Protein AF-A0A0G0U352-F1 (afdb_monomer_lite)

Secondary structure (DSSP, 8-state):
-PPPPHHHHHHHHHHTT--HHHHHHHHHHHHHH-TTS-HHHHHHHHHHHTT---GGG--HHHHHTS-TT-------------------PPPP-S-----S-HHHHHHHHHHHHHHHHT-HHHHHHHHHHHHHHHHHHHHHHHS-TTSHHHHTTTEETTTTEEPPHHHHHHHHHHTGGGGGGGHHHHHHHHHHHHHHHHHHHHHHH-TT-----HHHHHHT-HHHHHHHHHHHHHHTT--

Foldseek 3Di:
DDDADPVLLVVCCVVVVHDSVVLQVQLVVQCVVQVQADSNLSSQVSQVVVVHGPPVVDDPVNVVSHDPPDPPPPPDPPPPPPCPPPPPQDFDQPADDDDPDPVLVVLSVVLSVCLSVQVLLVNLVSLLVNLQVLLVVLLCLLQPVVDVVSVVLFDDPVVRGGDDSLSNLVSQLVCLVVLPVCSVLSVVLSVLSVVSVVVNCCSVVDPPDDPNDVVVVVSSVSHSNVVSSVVSCVSSVVD

pLDDT: mean 86.88, std 12.36, range [47.22, 97.56]

Sequence (239 aa):
MSKLKPEILTNLSKKLELSKNSVRQYISRERTKHPKATLNAAAQLFALSNKTTVLRMLDKEDRATLPSNIEMAKEKVIIENKKRGKKEKKMQILVDYETTEHFKKGHIHELNKTYTSGCNTAVFILGRKIVENLIIDILKKKYPEKIKANKELYFDTAQGRLKDFEVILKNLKSKKSDFGSENKAVERLCDLAKVLKDDANNKTHSWYHLVENKKEVENLNLKAIIEIIKKLEKEVGIR

Structure (mmCIF, N/CA/C/O backbone):
data_AF-A0A0G0U352-F1
#
_entry.id   AF-A0A0G0U352-F1
#
loop_
_atom_site.group_PDB
_atom_site.id
_atom_site.type_symbol
_atom_site.label_atom_id
_atom_site.label_alt_id
_atom_site.label_comp_id
_atom_site.label_asym_id
_atom_site.label_entity_id
_atom_site.label_seq_id
_atom_site.pdbx_PDB_ins_code
_atom_site.Cartn_x
_atom_site.Cartn_y
_atom_site.Cartn_z
_atom_site.occupancy
_atom_site.B_iso_or_equiv
_atom_site.auth_seq_id
_atom_site.auth_comp_id
_atom_site.auth_asym_id
_atom_site.auth_atom_id
_atom_site.pdbx_PDB_model_num
ATOM 1 N N . MET A 1 1 ? -4.850 -33.041 52.635 1.00 53.22 1 MET A N 1
ATOM 2 C CA . MET A 1 1 ? -6.284 -32.926 52.275 1.00 53.22 1 MET A CA 1
ATOM 3 C C . MET A 1 1 ? -6.551 -31.523 51.742 1.00 53.22 1 MET A C 1
ATOM 5 O O . MET A 1 1 ? -6.303 -30.569 52.469 1.00 53.22 1 MET A O 1
ATOM 9 N N . SER A 1 2 ? -7.000 -31.391 50.488 1.00 65.31 2 SER A N 1
ATOM 10 C CA . SER A 1 2 ? -7.315 -30.089 49.870 1.00 65.31 2 SER A CA 1
ATOM 11 C C . SER A 1 2 ? -8.465 -29.397 50.617 1.00 65.31 2 SER A C 1
ATOM 13 O O . SER A 1 2 ? -9.499 -30.020 50.868 1.00 65.31 2 SER A O 1
ATOM 15 N N . LYS A 1 3 ? -8.267 -28.136 51.026 1.00 82.81 3 LYS A N 1
ATOM 16 C CA . LYS A 1 3 ? -9.278 -27.319 51.720 1.00 82.81 3 LYS A CA 1
ATOM 17 C C . LYS A 1 3 ? -10.275 -26.747 50.703 1.00 82.81 3 LYS A C 1
ATOM 19 O O . LYS A 1 3 ? -9.886 -26.342 49.612 1.00 82.81 3 LYS A O 1
ATOM 24 N N . LEU A 1 4 ? -11.554 -26.670 51.085 1.00 88.06 4 LEU A N 1
ATOM 25 C CA . LEU A 1 4 ? -12.589 -26.033 50.263 1.00 88.06 4 LEU A CA 1
ATOM 26 C C . LEU A 1 4 ? -12.287 -24.536 50.090 1.00 88.06 4 LEU A C 1
ATOM 28 O O . LEU A 1 4 ? -12.144 -23.817 51.082 1.00 88.06 4 LEU A O 1
ATOM 32 N N . LYS A 1 5 ? -12.244 -24.059 48.842 1.00 90.62 5 LYS A N 1
ATOM 33 C CA . LYS A 1 5 ? -11.989 -22.645 48.531 1.00 90.62 5 LYS A CA 1
ATOM 34 C C . LYS A 1 5 ? -13.148 -21.756 49.028 1.00 90.62 5 LYS A C 1
ATOM 36 O O . LYS A 1 5 ? -14.307 -22.026 48.694 1.00 90.62 5 LYS A O 1
ATOM 41 N N . PRO A 1 6 ? -12.879 -20.668 49.782 1.00 90.00 6 PRO A N 1
ATOM 42 C CA . PRO A 1 6 ? -13.922 -19.770 50.302 1.00 90.00 6 PRO A CA 1
ATOM 43 C C . PRO A 1 6 ? -14.792 -19.117 49.219 1.00 90.00 6 PRO A C 1
ATOM 45 O O . PRO A 1 6 ? -15.975 -18.837 49.441 1.00 90.00 6 PRO A O 1
ATOM 48 N N . GLU A 1 7 ? -14.217 -18.894 48.038 1.00 91.31 7 GLU A N 1
ATOM 49 C CA . GLU A 1 7 ? -14.899 -18.292 46.893 1.00 91.31 7 GLU A CA 1
ATOM 50 C C . GLU A 1 7 ? -16.006 -19.198 46.346 1.00 91.31 7 GLU A C 1
ATOM 52 O O . GLU A 1 7 ? -17.122 -18.729 46.126 1.00 91.31 7 GLU A O 1
ATOM 57 N N . ILE A 1 8 ? -15.732 -20.502 46.201 1.00 90.75 8 ILE A N 1
ATOM 58 C CA . ILE A 1 8 ? -16.704 -21.504 45.728 1.00 90.75 8 ILE A CA 1
ATOM 59 C C . ILE A 1 8 ? -17.917 -21.529 46.656 1.00 90.75 8 ILE A C 1
ATOM 61 O O . ILE A 1 8 ? -19.065 -21.489 46.219 1.00 90.75 8 ILE A O 1
ATOM 65 N N . LEU A 1 9 ? -17.651 -21.528 47.958 1.00 91.19 9 LEU A N 1
ATOM 66 C CA . LEU A 1 9 ? -18.673 -21.548 48.993 1.00 91.19 9 LEU A CA 1
ATOM 67 C C . LEU A 1 9 ? -19.521 -20.269 49.007 1.00 91.19 9 LEU A C 1
ATOM 69 O O . LEU A 1 9 ? -20.735 -20.337 49.187 1.00 91.19 9 LEU A O 1
ATOM 73 N N . THR A 1 10 ? -18.907 -19.107 48.780 1.00 91.25 10 THR A N 1
ATOM 74 C CA . THR A 1 10 ? -19.638 -17.836 48.676 1.00 91.25 10 THR A CA 1
ATOM 75 C C . THR A 1 10 ? -20.484 -17.781 47.403 1.00 91.25 10 THR A C 1
ATOM 77 O O . THR A 1 10 ? -21.612 -17.298 47.445 1.00 91.25 10 THR A O 1
ATOM 80 N N . ASN A 1 11 ? -19.976 -18.309 46.287 1.00 91.44 11 ASN A N 1
ATOM 81 C CA . ASN A 1 11 ? -20.695 -18.363 45.017 1.00 91.44 11 ASN A CA 1
ATOM 82 C C . ASN A 1 11 ? -21.923 -19.285 45.102 1.00 91.44 11 ASN A C 1
ATOM 84 O O . ASN A 1 11 ? -23.028 -18.856 44.787 1.00 91.44 11 ASN A O 1
ATOM 88 N N . LEU A 1 12 ? -21.750 -20.508 45.614 1.00 91.06 12 LEU A N 1
ATOM 89 C CA . LEU A 1 12 ? -22.844 -21.471 45.780 1.00 91.06 12 LEU A CA 1
ATOM 90 C C . LEU A 1 12 ? -23.893 -21.002 46.786 1.00 91.06 12 LEU A C 1
ATOM 92 O O . LEU A 1 12 ? -25.081 -21.141 46.524 1.00 91.06 12 LEU A O 1
ATOM 96 N N . SER A 1 13 ? -23.468 -20.401 47.900 1.00 91.44 13 SER A N 1
ATOM 97 C CA . SER A 1 13 ? -24.386 -19.822 48.886 1.00 91.44 13 SER A CA 1
ATOM 98 C C . SER A 1 13 ? -25.272 -18.737 48.267 1.00 91.44 13 SER A C 1
ATOM 100 O O . SER A 1 13 ? -26.473 -18.733 48.508 1.00 91.44 13 SER A O 1
ATOM 102 N N . LYS A 1 14 ? -24.706 -17.872 47.412 1.00 91.38 14 LYS A N 1
ATOM 103 C CA . LYS A 1 14 ? -25.473 -16.844 46.692 1.00 91.38 14 LYS A CA 1
ATOM 104 C C . LYS A 1 14 ? -26.391 -17.430 45.620 1.00 91.38 14 LYS A C 1
ATOM 106 O O . LYS A 1 14 ? -27.533 -17.015 45.525 1.00 91.38 14 LYS A O 1
ATOM 111 N N . LYS A 1 15 ? -25.896 -18.367 44.805 1.00 89.12 15 LYS A N 1
ATOM 112 C CA . LYS A 1 15 ? -26.656 -18.930 43.675 1.00 89.12 15 LYS A CA 1
ATOM 113 C C . LYS A 1 15 ? -27.812 -19.832 44.096 1.00 89.12 15 LYS A C 1
ATOM 115 O O . LYS A 1 15 ? -28.784 -19.926 43.362 1.00 89.12 15 LYS A O 1
ATOM 120 N N . LEU A 1 16 ? -27.662 -20.533 45.216 1.00 89.00 16 LEU A N 1
ATOM 121 C CA . LEU A 1 16 ? -28.648 -21.495 45.711 1.00 89.00 16 LEU A CA 1
ATOM 122 C C . LEU A 1 16 ? -29.469 -20.942 46.881 1.00 89.00 16 LEU A C 1
ATOM 124 O O . LEU A 1 16 ? -30.270 -21.679 47.439 1.00 89.00 16 LEU A O 1
ATOM 128 N N . GLU A 1 17 ? -29.228 -19.690 47.286 1.00 90.62 17 GLU A N 1
ATOM 129 C CA . GLU A 1 17 ? -29.881 -19.044 48.437 1.00 90.62 17 GLU A CA 1
ATOM 130 C C . GLU A 1 17 ? -29.759 -19.853 49.745 1.00 90.62 17 GLU A C 1
ATOM 132 O O . GLU A 1 17 ? -30.602 -19.803 50.637 1.00 90.62 17 GLU A O 1
ATOM 137 N N . LEU A 1 18 ? -28.663 -20.606 49.884 1.00 91.56 18 LEU A N 1
ATOM 138 C CA . LEU A 1 18 ? -28.382 -21.449 51.045 1.00 91.56 18 LEU A CA 1
ATOM 139 C C . LEU A 1 18 ? -27.368 -20.793 51.979 1.00 91.56 18 LEU A C 1
ATOM 141 O O . LEU A 1 18 ? -26.435 -20.109 51.547 1.00 91.56 18 LEU A O 1
ATOM 145 N N . SER A 1 19 ? -27.465 -21.102 53.275 1.00 92.56 19 SER A N 1
ATOM 146 C CA . SER A 1 19 ? -26.429 -20.709 54.229 1.00 92.56 19 SER A CA 1
ATOM 147 C C . SER A 1 19 ? -25.086 -21.366 53.881 1.00 92.56 19 SER A C 1
ATOM 149 O O . SER A 1 19 ? -25.013 -22.521 53.446 1.00 92.56 19 SER A O 1
ATOM 151 N N . LYS A 1 20 ? -23.987 -20.653 54.142 1.00 89.94 20 LYS A N 1
ATOM 152 C CA . LYS A 1 20 ? -22.618 -21.163 53.964 1.00 89.94 20 LYS A CA 1
ATOM 153 C C . LYS A 1 20 ? -22.379 -22.497 54.685 1.00 89.94 20 LYS A C 1
ATOM 155 O O . LYS A 1 20 ? -21.656 -23.349 54.172 1.00 89.94 20 LYS A O 1
ATOM 160 N N . ASN A 1 21 ? -22.992 -22.691 55.853 1.00 90.38 21 ASN A N 1
ATOM 161 C CA . ASN A 1 21 ? -22.866 -23.924 56.631 1.00 90.38 21 ASN A CA 1
ATOM 162 C C . ASN A 1 21 ? -23.621 -25.087 55.979 1.00 90.38 21 ASN A C 1
ATOM 164 O O . ASN A 1 21 ? -23.062 -26.177 55.862 1.00 90.38 21 ASN A O 1
ATOM 168 N N . SER A 1 22 ? -24.831 -24.843 55.474 1.00 89.88 22 SER A N 1
ATOM 169 C CA . SER A 1 22 ? -25.608 -25.837 54.725 1.00 89.88 22 SER A CA 1
ATOM 170 C C . SER A 1 22 ? -24.851 -26.288 53.474 1.00 89.88 22 SER A C 1
ATOM 172 O O . SER A 1 22 ? -24.692 -27.484 53.247 1.00 89.88 22 SER A O 1
ATOM 174 N N . VAL A 1 23 ? -24.274 -25.345 52.718 1.00 90.62 23 VAL A N 1
ATOM 175 C CA . VAL A 1 23 ? -23.445 -25.654 51.539 1.00 90.62 23 VAL A CA 1
ATOM 176 C C . VAL A 1 23 ? -22.257 -26.553 51.909 1.00 90.62 23 VAL A C 1
ATOM 178 O O . VAL A 1 23 ? -22.014 -27.541 51.222 1.00 90.62 23 VAL A O 1
ATOM 181 N N . ARG A 1 24 ? -21.549 -26.297 53.023 1.00 91.50 24 ARG A N 1
ATOM 182 C CA . ARG A 1 24 ? -20.455 -27.184 53.483 1.00 91.50 24 ARG A CA 1
ATOM 183 C C . ARG A 1 24 ? -20.934 -28.595 53.784 1.00 91.50 24 ARG A C 1
ATOM 185 O O . ARG A 1 24 ? -20.254 -29.551 53.419 1.00 91.50 24 ARG A O 1
ATOM 192 N N . GLN A 1 25 ? -22.073 -28.723 54.459 1.00 92.12 25 GLN A N 1
ATOM 193 C CA . GLN A 1 25 ? -22.629 -30.027 54.805 1.00 92.12 25 GLN A CA 1
ATOM 194 C C . GLN A 1 25 ? -22.992 -30.818 53.547 1.00 92.12 25 GLN A C 1
ATOM 196 O O . GLN A 1 25 ? -22.636 -31.991 53.450 1.00 92.12 25 GLN A O 1
ATOM 201 N N . TYR A 1 26 ? -23.620 -30.176 52.560 1.00 92.25 26 TYR A N 1
ATOM 202 C CA . TYR A 1 26 ? -23.959 -30.828 51.298 1.00 92.25 26 TYR A CA 1
ATOM 203 C C . TYR A 1 26 ? -22.726 -31.239 50.495 1.00 92.25 26 TYR A C 1
ATOM 205 O O . TYR A 1 26 ? -22.658 -32.379 50.048 1.00 92.25 26 TYR A O 1
ATOM 213 N N . ILE A 1 27 ? -21.711 -30.375 50.395 1.00 92.25 27 ILE A N 1
ATOM 214 C CA . ILE A 1 27 ? -20.437 -30.715 49.741 1.00 92.25 27 ILE A CA 1
ATOM 215 C C . ILE A 1 27 ? -19.767 -31.906 50.438 1.00 92.25 27 ILE A C 1
ATOM 217 O O . ILE A 1 27 ? -19.255 -32.804 49.776 1.00 92.25 27 ILE A O 1
ATOM 221 N N . SER A 1 28 ? -19.785 -31.937 51.774 1.00 90.69 28 SER A N 1
ATOM 222 C CA . SER A 1 28 ? -19.223 -33.047 52.549 1.00 90.69 28 SER A CA 1
ATOM 223 C C . SER A 1 28 ? -19.955 -34.362 52.269 1.00 90.69 28 SER A C 1
ATOM 225 O O . SER A 1 28 ? -19.312 -35.379 52.017 1.00 90.69 28 SER A O 1
ATOM 227 N N . ARG A 1 29 ? -21.296 -34.335 52.233 1.00 91.50 29 ARG A N 1
ATOM 228 C CA . ARG A 1 29 ? -22.122 -35.497 51.863 1.00 91.50 29 ARG A CA 1
ATOM 229 C C . ARG A 1 29 ? -21.835 -35.965 50.438 1.00 91.50 29 ARG A C 1
ATOM 231 O O . ARG A 1 29 ? -21.740 -37.166 50.204 1.00 91.50 29 ARG A O 1
ATOM 238 N N . GLU A 1 30 ? -21.649 -35.035 49.507 1.00 89.06 30 GLU A N 1
ATOM 239 C CA . GLU A 1 30 ? -21.335 -35.362 48.116 1.00 89.06 30 GLU A CA 1
ATOM 240 C C . GLU A 1 30 ? -19.933 -35.969 47.975 1.00 89.06 30 GLU A C 1
ATOM 242 O O . GLU A 1 30 ? -19.739 -36.922 47.224 1.00 89.06 30 GLU A O 1
ATOM 247 N N . ARG A 1 31 ? -18.967 -35.517 48.784 1.00 88.56 31 ARG A N 1
ATOM 248 C CA . ARG A 1 31 ? -17.641 -36.145 48.869 1.00 88.56 31 ARG A CA 1
ATOM 249 C C . ARG A 1 31 ? -17.716 -37.580 49.390 1.00 88.56 31 ARG A C 1
ATOM 251 O O . ARG A 1 31 ? -16.962 -38.423 48.921 1.00 88.56 31 ARG A O 1
ATOM 258 N N . THR A 1 32 ? -18.614 -37.890 50.326 1.00 88.38 32 THR A N 1
ATOM 259 C CA . THR A 1 32 ? -18.789 -39.273 50.808 1.00 88.38 32 THR A CA 1
ATOM 260 C C . THR A 1 32 ? -19.215 -40.217 49.682 1.00 88.38 32 THR A C 1
ATOM 262 O O . THR A 1 32 ? -18.755 -41.353 49.637 1.00 88.38 32 THR A O 1
ATOM 265 N N . LYS A 1 33 ? -20.031 -39.739 48.733 1.00 87.00 33 LYS A N 1
ATOM 266 C CA . LYS A 1 33 ? -20.415 -40.509 47.537 1.00 87.00 33 LYS A CA 1
ATOM 267 C C . LYS A 1 33 ? -19.278 -40.636 46.520 1.00 87.00 33 LYS A C 1
ATOM 269 O O . LYS A 1 33 ? -19.236 -41.599 45.761 1.00 87.00 33 LYS A O 1
ATOM 274 N N . HIS A 1 34 ? -18.341 -39.688 46.522 1.00 86.06 34 HIS A N 1
ATOM 275 C CA . HIS A 1 34 ? -17.199 -39.648 45.608 1.00 86.06 34 HIS A CA 1
ATOM 276 C C . HIS A 1 34 ? -15.875 -39.502 46.376 1.00 86.06 34 HIS A C 1
ATOM 278 O O . HIS A 1 34 ? -15.269 -38.428 46.353 1.00 86.06 34 HIS A O 1
ATOM 284 N N . PRO A 1 35 ? -15.370 -40.575 47.022 1.00 84.00 35 PRO A N 1
ATOM 285 C CA . PRO A 1 35 ? -14.207 -40.493 47.915 1.00 84.00 35 PRO A CA 1
ATOM 286 C C . PRO A 1 35 ? -12.917 -40.009 47.240 1.00 84.00 35 PRO A C 1
ATOM 288 O O . PRO A 1 35 ? -12.026 -39.489 47.906 1.00 84.00 35 PRO A O 1
ATOM 291 N N . LYS A 1 36 ? -12.815 -40.179 45.915 1.00 85.19 36 LYS A N 1
ATOM 292 C CA . LYS A 1 36 ? -11.666 -39.743 45.107 1.00 85.19 36 LYS A CA 1
ATOM 293 C C . LYS A 1 36 ? -11.695 -38.247 44.765 1.00 85.19 36 LYS A C 1
ATOM 295 O O . LYS A 1 36 ? -10.668 -37.719 44.356 1.00 85.19 36 LYS A O 1
ATOM 300 N N . ALA A 1 37 ? -12.837 -37.575 44.929 1.00 86.44 37 ALA A N 1
ATOM 301 C CA . ALA A 1 37 ? -13.005 -36.163 44.604 1.00 86.44 37 ALA A CA 1
ATOM 302 C C . ALA A 1 37 ? -12.419 -35.259 45.702 1.00 86.44 37 ALA A C 1
ATOM 304 O O . ALA A 1 37 ? -12.632 -35.485 46.899 1.00 86.44 37 ALA A O 1
ATOM 305 N N . THR A 1 38 ? -11.729 -34.180 45.316 1.00 90.88 38 THR A N 1
ATOM 306 C CA . THR A 1 38 ? -11.396 -33.110 46.270 1.00 90.88 38 THR A CA 1
ATOM 307 C C . THR A 1 38 ? -12.666 -32.421 46.779 1.00 90.88 38 THR A C 1
ATOM 309 O O . THR A 1 38 ? -13.743 -32.547 46.198 1.00 90.88 38 THR A O 1
ATOM 312 N N . LEU A 1 39 ? -12.571 -31.635 47.858 1.00 89.62 39 LEU A N 1
ATOM 313 C CA . LEU A 1 39 ? -13.722 -30.857 48.341 1.00 89.62 39 LEU A CA 1
ATOM 314 C C . LEU A 1 39 ? -14.240 -29.853 47.294 1.00 89.62 39 LEU A C 1
ATOM 316 O O . LEU A 1 39 ? -15.443 -29.611 47.235 1.00 89.62 39 LEU A O 1
ATOM 320 N N . ASN A 1 40 ? -13.366 -29.298 46.450 1.00 91.88 40 ASN A N 1
ATOM 321 C CA . ASN A 1 40 ? -13.770 -28.390 45.371 1.00 91.88 40 ASN A CA 1
ATOM 322 C C . ASN A 1 40 ? -14.419 -29.160 44.208 1.00 91.88 40 ASN A C 1
ATOM 324 O O . ASN A 1 40 ? -15.400 -28.692 43.633 1.00 91.88 40 ASN A O 1
ATOM 328 N N . ALA A 1 41 ? -13.930 -30.365 43.900 1.00 89.50 41 ALA A N 1
ATOM 329 C CA . ALA A 1 41 ? -14.560 -31.263 42.934 1.00 89.50 41 ALA A CA 1
ATOM 330 C C . ALA A 1 41 ? -15.945 -31.733 43.402 1.00 89.50 41 ALA A C 1
ATOM 332 O O . ALA A 1 41 ? -16.914 -31.649 42.651 1.00 89.50 41 ALA A O 1
ATOM 333 N N . ALA A 1 42 ? -16.081 -32.111 44.675 1.00 90.62 42 ALA A N 1
ATOM 334 C CA . ALA A 1 42 ? -17.371 -32.412 45.291 1.00 90.62 42 ALA A CA 1
ATOM 335 C C . ALA A 1 42 ? -18.320 -31.200 45.269 1.00 90.62 42 ALA A C 1
ATOM 337 O O . ALA A 1 42 ? -19.526 -31.359 45.093 1.00 90.62 42 ALA A O 1
ATOM 338 N N . ALA A 1 43 ? -17.787 -29.977 45.373 1.00 92.38 43 ALA A N 1
ATOM 339 C CA . ALA A 1 43 ? -18.581 -28.763 45.215 1.00 92.38 43 ALA A CA 1
ATOM 340 C C . ALA A 1 43 ? -19.122 -28.584 43.791 1.00 92.38 43 ALA A C 1
ATOM 342 O O . ALA A 1 43 ? -20.257 -28.139 43.631 1.00 92.38 43 ALA A O 1
ATOM 343 N N . GLN A 1 44 ? -18.360 -28.974 42.766 1.00 91.69 44 GLN A N 1
ATOM 344 C CA . GLN A 1 44 ? -18.850 -29.009 41.388 1.00 91.69 44 GLN A CA 1
ATOM 345 C C . GLN A 1 44 ? -19.936 -30.071 41.191 1.00 91.69 44 GLN A C 1
ATOM 347 O O . GLN A 1 44 ? -20.918 -29.802 40.508 1.00 91.69 44 GLN A O 1
ATOM 352 N N . LEU A 1 45 ? -19.799 -31.248 41.801 1.00 89.50 45 LEU A N 1
ATOM 353 C CA . LEU A 1 45 ? -20.825 -32.298 41.746 1.00 89.50 45 LEU A CA 1
ATOM 354 C C . LEU A 1 45 ? -22.134 -31.834 42.386 1.00 89.50 45 LEU A C 1
ATOM 356 O O . LEU A 1 45 ? -23.199 -31.932 41.782 1.00 89.50 45 LEU A O 1
ATOM 360 N N . PHE A 1 46 ? -22.042 -31.222 43.566 1.00 91.31 46 PHE A N 1
ATOM 361 C CA . PHE A 1 46 ? -23.193 -30.619 44.227 1.00 91.31 46 PHE A CA 1
ATOM 362 C C . PHE A 1 46 ? -23.821 -29.492 43.388 1.00 91.31 46 PHE A C 1
ATOM 364 O O . PHE A 1 46 ? -25.045 -29.397 43.300 1.00 91.31 46 PHE A O 1
ATOM 371 N N . ALA A 1 47 ? -23.000 -28.660 4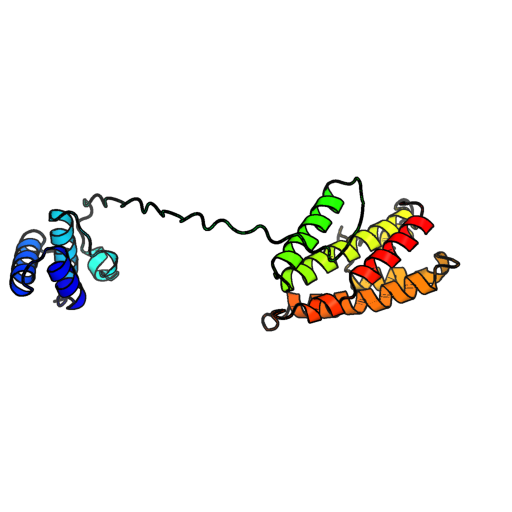2.737 1.00 90.19 47 ALA A N 1
ATOM 372 C CA . ALA A 1 47 ? -23.471 -27.618 41.828 1.00 90.19 47 ALA A CA 1
ATOM 373 C C . ALA A 1 47 ? -24.278 -28.208 40.658 1.00 90.19 47 ALA A C 1
ATOM 375 O O . ALA A 1 47 ? -25.366 -27.718 40.358 1.00 90.19 47 ALA A O 1
ATOM 376 N N . LEU A 1 48 ? -23.785 -29.290 40.048 1.00 88.50 48 LEU A N 1
ATOM 377 C CA . LEU A 1 48 ? -24.445 -29.961 38.926 1.00 88.50 48 LEU A CA 1
ATOM 378 C C . LEU A 1 48 ? -25.798 -30.557 39.323 1.00 88.50 48 LEU A C 1
ATOM 380 O O . LEU A 1 48 ? -26.775 -30.362 38.602 1.00 88.50 48 LEU A O 1
ATOM 384 N N . SER A 1 49 ? -25.890 -31.178 40.503 1.00 86.06 49 SER A N 1
ATOM 385 C CA . SER A 1 49 ? -27.160 -31.678 41.056 1.00 86.06 49 SER A CA 1
ATOM 386 C C . SER A 1 49 ? -28.209 -30.574 41.241 1.00 86.06 49 SER A C 1
ATOM 388 O O . SER A 1 49 ? -29.404 -30.851 41.236 1.00 86.06 49 SER A O 1
ATOM 390 N N . ASN A 1 50 ? -27.777 -29.314 41.349 1.00 86.81 50 ASN A N 1
ATOM 391 C CA . ASN A 1 50 ? -28.639 -28.136 41.459 1.00 86.81 50 ASN A CA 1
ATOM 392 C C . ASN A 1 50 ? -28.683 -27.299 40.165 1.00 86.81 50 ASN A C 1
ATOM 394 O O . ASN A 1 50 ? -28.982 -26.108 40.214 1.00 86.81 50 ASN A O 1
ATOM 398 N N . LYS A 1 51 ? -28.370 -27.895 39.004 1.00 85.06 51 LYS A N 1
ATOM 399 C CA . LYS A 1 51 ? -28.391 -27.232 37.683 1.00 85.06 51 LYS A CA 1
ATOM 400 C C . LYS A 1 51 ? -27.538 -25.956 37.617 1.00 85.06 51 LYS A C 1
ATOM 402 O O . LYS A 1 51 ? -27.875 -25.005 36.918 1.00 85.06 51 LYS A O 1
ATOM 407 N N . THR A 1 52 ? -26.427 -25.918 38.345 1.00 87.88 52 THR A N 1
ATOM 408 C CA . THR A 1 52 ? -25.459 -24.821 38.291 1.00 87.88 52 THR A CA 1
ATOM 409 C C . THR A 1 52 ? -24.035 -25.350 38.153 1.00 87.88 52 THR A C 1
ATOM 411 O O . THR A 1 52 ? -23.790 -26.550 38.040 1.00 87.88 52 THR A O 1
ATOM 414 N N . THR A 1 53 ? -23.060 -24.447 38.107 1.00 88.31 53 THR A N 1
ATOM 415 C CA . THR A 1 53 ? -21.656 -24.806 37.929 1.00 88.31 53 THR A CA 1
ATOM 416 C C . THR A 1 53 ? -20.725 -23.838 38.647 1.00 88.31 53 THR A C 1
ATOM 418 O O . THR A 1 53 ? -20.959 -22.623 38.703 1.00 88.31 53 THR A O 1
ATOM 421 N N . VAL A 1 54 ? -19.645 -24.401 39.180 1.00 89.19 54 VAL A N 1
ATOM 422 C CA . VAL A 1 54 ? -18.473 -23.710 39.722 1.00 89.19 54 VAL A CA 1
ATOM 423 C C . VAL A 1 54 ? -17.195 -24.120 38.983 1.00 89.19 54 VAL A C 1
ATOM 425 O O . VAL A 1 54 ? -16.110 -23.767 39.426 1.00 89.19 54 VAL A O 1
ATOM 428 N N . LEU A 1 55 ? -17.299 -24.784 37.820 1.00 85.50 55 LEU A N 1
ATOM 429 C CA . LEU A 1 55 ? -16.182 -25.412 37.096 1.00 85.50 55 LEU A CA 1
ATOM 430 C C . LEU A 1 55 ? -15.003 -24.468 36.827 1.00 85.50 55 LEU A C 1
ATOM 432 O O . LEU A 1 55 ? -13.841 -24.863 36.908 1.00 85.50 55 LEU A O 1
ATOM 436 N N . ARG A 1 56 ? -15.300 -23.193 36.552 1.00 86.31 56 ARG A N 1
ATOM 437 C CA . ARG A 1 56 ? -14.291 -22.145 36.317 1.00 86.31 56 ARG A CA 1
ATOM 438 C C . ARG A 1 56 ? -13.409 -21.861 37.539 1.00 86.31 56 ARG A C 1
ATOM 440 O O . ARG A 1 56 ? -12.328 -21.317 37.372 1.00 86.31 56 ARG A O 1
ATOM 447 N N . MET A 1 57 ? -13.867 -22.233 38.732 1.00 86.88 57 MET A N 1
ATOM 448 C CA . MET A 1 57 ? -13.201 -22.009 40.019 1.00 86.88 57 MET A CA 1
ATOM 449 C C . MET A 1 57 ? -12.362 -23.220 40.469 1.00 86.88 57 MET A C 1
ATOM 451 O O . MET A 1 57 ? -11.644 -23.133 41.465 1.00 86.88 57 MET A O 1
ATOM 455 N N . LEU A 1 58 ? -12.446 -24.348 39.748 1.00 87.75 58 LEU A N 1
ATOM 456 C CA . LEU A 1 58 ? -11.602 -25.523 39.971 1.00 87.75 58 LEU A CA 1
ATOM 457 C C . LEU A 1 58 ? -10.279 -25.346 39.225 1.00 87.75 58 LEU A C 1
ATOM 459 O O . LEU A 1 58 ? -10.270 -24.973 38.044 1.00 87.75 58 LEU A O 1
ATOM 463 N N . ASP A 1 59 ? -9.182 -25.659 39.911 1.00 87.31 59 ASP A N 1
ATOM 464 C CA . ASP A 1 59 ? -7.858 -25.762 39.301 1.00 87.31 59 ASP A CA 1
ATOM 465 C C . ASP A 1 59 ? -7.681 -27.112 38.583 1.00 87.31 59 ASP A C 1
ATOM 467 O O . ASP A 1 59 ? -8.606 -27.923 38.474 1.00 87.31 59 ASP A O 1
ATOM 471 N N . LYS A 1 60 ? -6.492 -27.327 38.016 1.00 83.88 60 LYS A N 1
ATOM 472 C CA . LYS A 1 60 ? -6.188 -28.523 37.227 1.00 83.88 60 LYS A CA 1
ATOM 473 C C . LYS A 1 60 ? -6.247 -29.804 38.069 1.00 83.88 60 LYS A C 1
ATOM 475 O O . LYS A 1 60 ? -6.692 -30.827 37.555 1.00 83.88 60 LYS A O 1
ATOM 480 N N . GLU A 1 61 ? -5.840 -29.739 39.334 1.00 83.25 61 GLU A N 1
ATOM 481 C CA . GLU A 1 61 ? -5.838 -30.882 40.254 1.00 83.25 61 GLU A CA 1
ATOM 482 C C . GLU A 1 61 ? -7.262 -31.246 40.672 1.00 83.25 61 GLU A C 1
ATOM 484 O O . GLU A 1 61 ? -7.668 -32.400 40.560 1.00 83.25 61 GLU A O 1
ATOM 489 N N . ASP A 1 62 ? -8.063 -30.250 41.050 1.00 85.00 62 ASP A N 1
ATOM 490 C CA . ASP A 1 62 ? -9.467 -30.425 41.400 1.00 85.00 62 ASP A CA 1
ATOM 491 C C . ASP A 1 62 ? -10.247 -31.060 40.230 1.00 85.00 62 ASP A C 1
ATOM 493 O O . ASP A 1 62 ? -10.996 -32.019 40.423 1.00 85.00 62 ASP A O 1
ATOM 497 N N . ARG A 1 63 ? -10.022 -30.594 38.992 1.00 83.81 63 ARG A N 1
ATOM 498 C CA . ARG A 1 63 ? -10.665 -31.151 37.785 1.00 83.81 63 ARG A CA 1
ATOM 499 C C . ARG A 1 63 ? -10.269 -32.595 37.499 1.00 83.81 63 ARG A C 1
ATOM 501 O O . ARG A 1 63 ? -11.112 -33.353 37.034 1.00 83.81 63 ARG A O 1
ATOM 508 N N . ALA A 1 64 ? -9.024 -32.977 37.777 1.00 83.31 64 ALA A N 1
ATOM 509 C CA . ALA A 1 64 ? -8.544 -34.341 37.559 1.00 83.31 64 ALA A CA 1
ATOM 510 C C . ALA A 1 64 ? -9.218 -35.364 38.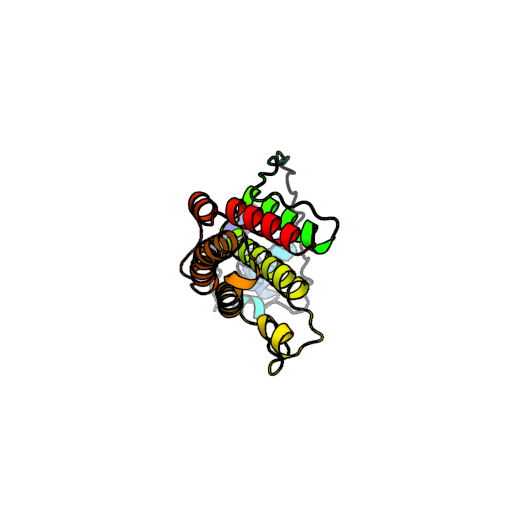490 1.00 83.31 64 ALA A C 1
ATOM 512 O O . ALA A 1 64 ? -9.206 -36.557 38.203 1.00 83.31 64 ALA A O 1
ATOM 513 N N . THR A 1 65 ? -9.825 -34.903 39.588 1.00 85.69 65 THR A N 1
ATOM 514 C CA . THR A 1 65 ? -10.537 -35.765 40.543 1.00 85.69 65 THR A CA 1
ATOM 515 C C . THR A 1 65 ? -12.036 -35.908 40.268 1.00 85.69 65 THR A C 1
ATOM 517 O O . THR A 1 65 ? -12.736 -36.590 41.021 1.00 85.69 65 THR A O 1
ATOM 520 N N . LEU A 1 66 ? -12.549 -35.280 39.204 1.00 83.69 66 LEU A N 1
ATOM 521 C CA . LEU A 1 66 ? -13.944 -35.427 38.800 1.00 83.69 66 LEU A CA 1
ATOM 522 C C . LEU A 1 66 ? -14.186 -36.798 38.140 1.00 83.69 66 LEU A C 1
ATOM 524 O O . LEU A 1 66 ? -13.383 -37.231 37.314 1.00 83.69 66 LEU A O 1
ATOM 528 N N . PRO A 1 67 ? -15.304 -37.473 38.461 1.00 79.25 67 PRO A N 1
ATOM 529 C CA . PRO A 1 67 ? -15.744 -38.668 37.750 1.00 79.25 67 PRO A CA 1
ATOM 530 C C . PRO A 1 67 ? -15.837 -38.459 36.228 1.00 79.25 67 PRO A C 1
ATOM 532 O O . PRO A 1 67 ? -16.418 -37.483 35.753 1.00 79.25 67 PRO A O 1
ATOM 535 N N . SER A 1 68 ? -15.293 -39.401 35.455 1.00 64.56 68 SER A N 1
ATOM 536 C CA . SER A 1 68 ? -15.192 -39.346 33.986 1.00 64.56 68 SER A CA 1
ATOM 537 C C . SER A 1 68 ? -16.541 -39.385 33.252 1.00 64.56 68 SER A C 1
ATOM 539 O O . SER A 1 68 ? -16.594 -39.159 32.050 1.00 64.56 68 SER A O 1
ATOM 541 N N . ASN A 1 69 ? -17.622 -39.705 33.963 1.00 62.59 69 ASN A N 1
ATOM 542 C CA . ASN A 1 69 ? -18.976 -39.920 33.451 1.00 62.59 69 ASN A CA 1
ATOM 543 C C . ASN A 1 69 ? -19.890 -38.686 33.567 1.00 62.59 69 ASN A C 1
ATOM 545 O O . ASN A 1 69 ? -21.098 -38.798 33.377 1.00 62.59 69 ASN A O 1
ATOM 549 N N . ILE A 1 70 ? -19.346 -37.514 33.897 1.00 63.53 70 ILE A N 1
ATOM 550 C CA . ILE A 1 70 ? -20.129 -36.279 33.981 1.00 63.53 70 ILE A CA 1
ATOM 551 C C . ILE A 1 70 ? -20.279 -35.690 32.578 1.00 63.53 70 ILE A C 1
ATOM 553 O O . ILE A 1 70 ? -19.361 -35.051 32.057 1.00 63.53 70 ILE A O 1
ATOM 557 N N . GLU A 1 71 ? -21.457 -35.858 31.979 1.00 55.09 71 GLU A N 1
ATOM 558 C CA . GLU A 1 71 ? -21.839 -35.108 30.785 1.00 55.09 71 GLU A CA 1
ATOM 559 C C . GLU A 1 71 ? -21.916 -33.617 31.129 1.00 55.09 71 GLU A C 1
ATOM 561 O O . GLU A 1 71 ? -22.842 -33.127 31.778 1.00 55.09 71 GLU A O 1
ATOM 566 N N . MET A 1 72 ? -20.892 -32.869 30.720 1.00 57.81 72 MET A N 1
ATOM 567 C CA . MET A 1 72 ? -20.880 -31.424 30.880 1.00 57.81 72 MET A CA 1
ATOM 568 C C . MET A 1 72 ? -21.923 -30.819 29.940 1.00 57.81 72 MET A C 1
ATOM 570 O O . MET A 1 72 ? -21.683 -30.698 28.736 1.00 57.81 72 MET A O 1
ATOM 574 N N . ALA A 1 73 ? -23.060 -30.392 30.489 1.00 52.50 73 ALA A N 1
ATOM 575 C CA . ALA A 1 73 ? -23.997 -29.542 29.773 1.00 52.50 73 ALA A CA 1
ATOM 576 C C . ALA A 1 73 ? -23.266 -28.252 29.361 1.00 52.50 73 ALA A C 1
ATOM 578 O O . ALA A 1 73 ? -23.014 -27.359 30.173 1.00 52.50 73 ALA A O 1
ATOM 579 N N . LYS A 1 74 ? -22.851 -28.176 28.093 1.00 51.50 74 LYS A N 1
ATOM 580 C CA . LYS A 1 74 ? -22.298 -26.959 27.497 1.00 51.50 74 LYS A CA 1
ATOM 581 C C . LYS A 1 74 ? -23.440 -25.953 27.406 1.00 51.50 74 LYS A C 1
ATOM 583 O O . LYS A 1 74 ? -24.213 -25.991 26.451 1.00 51.50 74 LYS A O 1
ATOM 588 N N . GLU A 1 75 ? -23.569 -25.072 28.393 1.00 50.00 75 GLU A N 1
ATOM 589 C CA . GLU A 1 75 ? -24.459 -23.918 28.274 1.00 50.00 75 GLU A CA 1
ATOM 590 C C . GLU A 1 75 ? -24.067 -23.137 27.012 1.00 50.00 75 GLU A C 1
ATOM 592 O O . GLU A 1 75 ? -22.964 -22.593 26.901 1.00 50.00 75 GLU A O 1
ATOM 597 N N . LYS A 1 76 ? -24.964 -23.127 26.021 1.00 47.22 76 LYS A N 1
ATOM 598 C CA . LYS A 1 76 ? -24.843 -22.266 24.847 1.00 47.22 76 LYS A CA 1
ATOM 599 C C . LYS A 1 76 ? -24.982 -20.830 25.336 1.00 47.22 76 LYS A C 1
ATOM 601 O O . LYS A 1 76 ? -26.076 -20.389 25.670 1.00 47.22 76 LYS A O 1
ATOM 606 N N . VAL A 1 77 ? -23.873 -20.100 25.377 1.00 52.84 77 VAL A N 1
ATOM 607 C CA . VAL A 1 77 ? -23.901 -18.655 25.606 1.00 52.84 77 VAL A CA 1
ATOM 608 C C . VAL A 1 77 ? -24.553 -18.013 24.382 1.00 52.84 77 VAL A C 1
ATOM 610 O O . VAL A 1 77 ? -23.918 -17.872 23.337 1.00 52.84 77 VAL A O 1
ATOM 613 N N . ILE A 1 78 ? -25.830 -17.648 24.490 1.00 56.59 78 ILE A N 1
ATOM 614 C CA . ILE A 1 78 ? -26.483 -16.774 23.515 1.00 56.59 78 ILE A CA 1
ATOM 615 C C . ILE A 1 78 ? -25.998 -15.358 23.822 1.00 56.59 78 ILE A C 1
ATOM 617 O O . ILE A 1 78 ? -26.420 -14.733 24.791 1.00 56.59 78 ILE A O 1
ATOM 621 N N . ILE A 1 79 ? -25.048 -14.869 23.025 1.00 61.16 79 ILE A N 1
ATOM 622 C CA . ILE A 1 79 ? -24.631 -13.469 23.074 1.00 61.16 79 ILE A CA 1
ATOM 623 C C . ILE A 1 79 ? -25.705 -12.668 22.339 1.00 61.16 79 ILE A C 1
ATOM 625 O O . ILE A 1 79 ? -25.698 -12.589 21.110 1.00 61.16 79 ILE A O 1
ATOM 629 N N . GLU A 1 80 ? -26.634 -12.064 23.078 1.00 50.94 80 GLU A N 1
ATOM 630 C CA . GLU A 1 80 ? -27.480 -11.007 22.527 1.00 50.94 80 GLU A CA 1
ATOM 631 C C . GLU A 1 80 ? -26.610 -9.781 22.237 1.00 50.94 80 GLU A C 1
ATOM 633 O O . GLU A 1 80 ? -26.414 -8.886 23.064 1.00 50.94 80 GLU A O 1
ATOM 638 N N . ASN A 1 81 ? -26.052 -9.734 21.029 1.00 55.75 81 ASN A N 1
ATOM 639 C CA . ASN A 1 81 ? -25.465 -8.515 20.505 1.00 55.75 81 ASN A CA 1
ATOM 640 C C . ASN A 1 81 ? -26.594 -7.496 20.337 1.00 55.75 81 ASN A C 1
ATOM 642 O O . ASN A 1 81 ? -27.295 -7.506 19.324 1.00 55.75 81 ASN A O 1
ATOM 646 N N . LYS A 1 82 ? -26.756 -6.584 21.308 1.00 51.00 82 LYS A N 1
ATOM 647 C CA . LYS A 1 82 ? -27.501 -5.339 21.090 1.00 51.00 82 LYS A CA 1
ATOM 648 C C . LYS A 1 82 ? -26.926 -4.710 19.826 1.00 51.00 82 LYS A C 1
ATOM 650 O O . LYS A 1 82 ? -25.800 -4.206 19.849 1.00 51.00 82 LYS A O 1
ATOM 655 N N . LYS A 1 83 ? -27.673 -4.763 18.719 1.00 51.84 83 LYS A N 1
ATOM 656 C CA . LYS A 1 83 ? -27.345 -4.056 17.480 1.00 51.84 83 LYS A CA 1
ATOM 657 C C . LYS A 1 83 ? -27.402 -2.563 17.795 1.00 51.84 83 LYS A C 1
ATOM 659 O O . LYS A 1 83 ? -28.403 -1.902 17.554 1.00 51.84 83 LYS A O 1
ATOM 664 N N . ARG A 1 84 ? -26.329 -2.019 18.377 1.00 57.66 84 ARG A N 1
ATOM 665 C CA . ARG A 1 84 ? -26.055 -0.586 18.319 1.00 57.66 84 ARG A CA 1
ATOM 666 C C . ARG A 1 84 ? -26.028 -0.282 16.833 1.00 57.66 84 ARG A C 1
ATOM 668 O O . ARG A 1 84 ? -25.117 -0.751 16.154 1.00 57.66 84 ARG A O 1
ATOM 675 N N . GLY A 1 85 ? -27.046 0.417 16.334 1.00 52.91 85 GLY A N 1
ATOM 676 C CA . GLY A 1 85 ? -27.044 0.934 14.975 1.00 52.91 85 GLY A CA 1
ATOM 677 C C . GLY A 1 85 ? -25.756 1.724 14.804 1.00 52.91 85 GLY A C 1
ATOM 678 O O . GLY A 1 85 ? -25.622 2.826 15.335 1.00 52.91 85 GLY A O 1
ATOM 679 N N . LYS A 1 86 ? -24.748 1.121 14.168 1.00 59.28 86 LYS A N 1
ATOM 680 C CA . LYS A 1 86 ? -23.537 1.840 13.802 1.00 59.28 86 LYS A CA 1
ATOM 681 C C . LYS A 1 86 ? -24.020 2.855 12.782 1.00 59.28 86 LYS A C 1
ATOM 683 O O . LYS A 1 86 ? -24.371 2.463 11.677 1.00 59.28 86 LYS A O 1
ATOM 688 N N . LYS A 1 87 ? -24.057 4.139 13.155 1.00 61.06 87 LYS A N 1
ATOM 689 C CA . LYS A 1 87 ? -24.026 5.213 12.159 1.00 61.06 87 LYS A CA 1
ATOM 690 C C . LYS A 1 87 ? -22.860 4.872 11.241 1.00 61.06 87 LYS A C 1
ATOM 692 O O . LYS A 1 87 ? -21.715 4.859 11.701 1.00 61.06 87 LYS A O 1
ATOM 697 N N . GLU A 1 88 ? -23.155 4.490 10.004 1.00 63.03 88 GLU A N 1
ATOM 698 C CA . GLU A 1 88 ? -22.118 4.226 9.022 1.00 63.03 88 GLU A CA 1
ATOM 699 C C . GLU A 1 88 ? -21.295 5.503 8.906 1.00 63.03 88 GLU A C 1
ATOM 701 O O . GLU A 1 88 ? -21.808 6.574 8.574 1.00 63.03 88 GLU A O 1
ATOM 706 N N . LYS A 1 89 ? -20.018 5.427 9.295 1.00 70.44 89 LYS A N 1
ATOM 707 C CA . LYS A 1 89 ? -19.112 6.549 9.082 1.00 70.44 89 LYS A CA 1
ATOM 708 C C . LYS A 1 89 ? -19.036 6.751 7.575 1.00 70.44 89 LYS A C 1
ATOM 710 O O . LYS A 1 89 ? -18.638 5.831 6.862 1.00 70.44 89 LYS A O 1
ATOM 715 N N . LYS A 1 90 ? -19.408 7.946 7.108 1.00 85.56 90 LYS A N 1
ATOM 716 C CA . LYS A 1 90 ? -19.223 8.337 5.709 1.00 85.56 90 LYS A CA 1
ATOM 717 C C . LYS A 1 90 ? -17.764 8.082 5.332 1.00 85.56 90 LYS A C 1
ATOM 719 O O . LYS A 1 90 ? -16.859 8.504 6.055 1.00 85.56 90 LYS A O 1
ATOM 724 N N . MET A 1 91 ? -17.561 7.352 4.240 1.00 88.94 91 MET A N 1
ATOM 725 C CA . MET A 1 91 ? -16.231 6.974 3.778 1.00 88.94 91 MET A CA 1
ATOM 726 C C . MET A 1 91 ? -15.401 8.228 3.505 1.00 88.94 91 MET A C 1
ATOM 728 O O . MET A 1 91 ? -15.834 9.125 2.782 1.00 88.94 91 MET A O 1
ATOM 732 N N . GLN A 1 92 ? -14.221 8.294 4.111 1.00 90.56 92 GLN A N 1
ATOM 733 C CA . GLN A 1 92 ? -13.225 9.320 3.841 1.00 90.56 92 GLN A CA 1
ATOM 734 C C . GLN A 1 92 ? -12.334 8.829 2.701 1.00 90.56 92 GLN A C 1
ATOM 736 O O . GLN A 1 92 ? -11.733 7.759 2.800 1.00 90.56 92 GLN A O 1
ATOM 741 N N . ILE A 1 93 ? -12.265 9.607 1.621 1.00 91.50 93 ILE A N 1
ATOM 742 C CA . ILE A 1 93 ? -11.426 9.294 0.463 1.00 91.50 93 ILE A CA 1
ATOM 743 C C . ILE A 1 93 ? -10.036 9.876 0.717 1.00 91.50 93 ILE A C 1
ATOM 745 O O . ILE A 1 93 ? -9.849 11.090 0.679 1.00 91.50 93 ILE A O 1
ATOM 749 N N . LEU A 1 94 ? -9.075 9.000 1.006 1.00 92.50 94 LEU A N 1
ATOM 750 C CA . LEU A 1 94 ? -7.660 9.348 1.139 1.00 92.50 94 LEU A CA 1
ATOM 751 C C . LEU A 1 94 ? -6.997 9.431 -0.237 1.00 92.50 94 LEU A C 1
ATOM 753 O O . LEU A 1 94 ? -6.256 10.368 -0.529 1.00 92.50 94 LEU A O 1
ATOM 757 N N . VAL A 1 95 ? -7.285 8.437 -1.077 1.00 93.00 95 VAL A N 1
ATOM 758 C CA . VAL A 1 95 ? -6.794 8.335 -2.447 1.00 93.00 95 VAL A CA 1
ATOM 759 C C . VAL A 1 95 ? -7.971 8.085 -3.368 1.00 93.00 95 VAL A C 1
ATOM 761 O O . VAL A 1 95 ? -8.779 7.183 -3.135 1.00 93.00 95 VAL A O 1
ATOM 764 N N . ASP A 1 96 ? -8.018 8.862 -4.439 1.00 92.94 96 ASP A N 1
ATOM 765 C CA . ASP A 1 96 ? -8.929 8.645 -5.546 1.00 92.94 96 ASP A CA 1
ATOM 766 C C . ASP A 1 96 ? -8.141 8.089 -6.737 1.00 92.94 96 ASP A C 1
ATOM 768 O O . ASP A 1 96 ? -7.210 8.732 -7.220 1.00 92.94 96 ASP A O 1
ATOM 772 N N . TYR A 1 97 ? -8.453 6.872 -7.176 1.00 94.69 97 TYR A N 1
ATOM 773 C CA . TYR A 1 97 ? -7.801 6.204 -8.304 1.00 94.69 97 TYR A CA 1
ATOM 774 C C . TYR A 1 97 ? -8.835 5.341 -9.029 1.00 94.69 97 TYR A C 1
ATOM 776 O O . TYR A 1 97 ? -9.140 4.217 -8.625 1.00 94.69 97 TYR A O 1
ATOM 784 N N . GLU A 1 98 ? -9.398 5.888 -10.102 1.00 91.75 98 GLU A N 1
ATOM 785 C CA . GLU A 1 98 ? -10.433 5.227 -10.896 1.00 91.75 98 GLU A CA 1
ATOM 786 C C . GLU A 1 98 ? -9.830 4.150 -11.792 1.00 91.75 98 GLU A C 1
ATOM 788 O O . GLU A 1 98 ? -8.870 4.410 -12.509 1.00 91.75 98 GLU A O 1
ATOM 793 N N . THR A 1 99 ? -10.367 2.935 -11.775 1.00 91.31 99 THR A N 1
ATOM 794 C CA . THR A 1 99 ? -9.897 1.828 -12.617 1.00 91.31 99 THR A CA 1
ATOM 795 C C . THR A 1 99 ? -11.006 0.795 -12.785 1.00 91.31 99 THR A C 1
ATOM 797 O O . THR A 1 99 ? -11.822 0.595 -11.881 1.00 91.31 99 THR A O 1
ATOM 800 N N . THR A 1 100 ? -11.044 0.146 -13.946 1.00 91.25 100 THR A N 1
ATOM 801 C CA . THR A 1 100 ? -11.956 -0.967 -14.240 1.00 91.25 100 THR A CA 1
ATOM 802 C C . THR A 1 100 ? -11.444 -2.297 -13.685 1.00 91.25 100 THR A C 1
ATOM 804 O O . THR A 1 100 ? -12.234 -3.214 -13.472 1.00 91.25 100 THR A O 1
ATOM 807 N N . GLU A 1 101 ? -10.145 -2.390 -13.384 1.00 93.00 101 GLU A N 1
ATOM 808 C CA . GLU A 1 101 ? -9.512 -3.594 -12.852 1.00 93.00 101 GLU A CA 1
ATOM 809 C C . GLU A 1 101 ? -10.024 -3.923 -11.447 1.00 93.00 101 GLU A C 1
ATOM 811 O O . GLU A 1 101 ? -9.792 -3.176 -10.488 1.00 93.00 101 GLU A O 1
ATOM 816 N N . HIS A 1 102 ? -10.678 -5.082 -11.310 1.00 93.31 102 HIS A N 1
ATOM 817 C CA . HIS A 1 102 ? -11.323 -5.523 -10.069 1.00 93.31 102 HIS A CA 1
ATOM 818 C C . HIS A 1 102 ? -10.363 -5.487 -8.873 1.00 93.31 102 HIS A C 1
ATOM 820 O O . HIS A 1 102 ? -10.688 -4.935 -7.820 1.00 93.31 102 HIS A O 1
ATOM 826 N N . PHE A 1 103 ? -9.151 -6.024 -9.042 1.00 93.81 103 PHE A N 1
ATOM 827 C CA . PHE A 1 103 ? -8.173 -6.083 -7.960 1.00 93.81 103 PHE A CA 1
ATOM 828 C C . PHE A 1 103 ? -7.650 -4.703 -7.575 1.00 93.81 103 PHE A C 1
ATOM 830 O O . PHE A 1 103 ? -7.570 -4.406 -6.384 1.00 93.81 103 PHE A O 1
ATOM 837 N N . LYS A 1 104 ? -7.325 -3.834 -8.540 1.00 94.62 104 LYS A N 1
ATOM 838 C CA . LYS A 1 104 ? -6.850 -2.476 -8.230 1.00 94.62 104 LYS A CA 1
ATOM 839 C C . LYS A 1 104 ? -7.942 -1.681 -7.511 1.00 94.62 104 LYS A C 1
ATOM 841 O O . LYS A 1 104 ? -7.687 -1.112 -6.453 1.00 94.62 104 LYS A O 1
ATOM 846 N N . LYS A 1 105 ? -9.180 -1.737 -8.014 1.00 95.25 105 LYS A N 1
ATOM 847 C CA . LYS A 1 105 ? -10.352 -1.104 -7.391 1.00 95.25 105 LYS A CA 1
ATOM 848 C C . LYS A 1 105 ? -10.588 -1.611 -5.965 1.00 95.25 105 LYS A C 1
ATOM 850 O O . LYS A 1 105 ? -10.826 -0.807 -5.066 1.00 95.25 105 LYS A O 1
ATOM 855 N N . GLY A 1 106 ? -10.474 -2.922 -5.747 1.00 95.69 106 GLY A N 1
ATOM 856 C CA . GLY A 1 106 ? -10.594 -3.546 -4.429 1.00 95.69 106 GLY A CA 1
ATOM 857 C C . GLY A 1 106 ? -9.570 -3.012 -3.423 1.00 95.69 106 GLY A C 1
ATOM 858 O O . GLY A 1 106 ? -9.958 -2.581 -2.340 1.00 95.69 106 GLY A O 1
ATOM 859 N N . HIS A 1 107 ? -8.289 -2.948 -3.800 1.00 96.62 107 HIS A N 1
ATOM 860 C CA . HIS A 1 107 ? -7.232 -2.437 -2.917 1.00 96.62 107 HIS A CA 1
ATOM 861 C C . HIS A 1 107 ? -7.399 -0.940 -2.599 1.00 96.62 107 HIS A C 1
ATOM 863 O O . HIS A 1 107 ? -7.204 -0.535 -1.454 1.00 96.62 107 HIS A O 1
ATOM 869 N N . ILE A 1 108 ? -7.805 -0.110 -3.570 1.00 96.62 108 ILE A N 1
ATOM 870 C CA . ILE A 1 108 ? -8.089 1.319 -3.333 1.00 96.62 108 ILE A CA 1
ATOM 871 C C . ILE A 1 108 ? -9.275 1.490 -2.374 1.00 96.62 108 ILE A C 1
ATOM 873 O O . ILE A 1 108 ? -9.223 2.301 -1.446 1.00 96.62 108 ILE A O 1
ATOM 877 N N . HIS A 1 109 ? -10.337 0.701 -2.556 1.00 96.00 109 HIS A N 1
ATOM 878 C CA . HIS A 1 109 ? -11.482 0.708 -1.650 1.00 96.00 109 HIS A CA 1
ATOM 879 C C . HIS A 1 109 ? -11.082 0.283 -0.228 1.00 96.00 109 HIS A C 1
ATOM 881 O O . HIS A 1 109 ? -11.465 0.932 0.746 1.00 96.00 109 HIS A O 1
ATOM 887 N N . GLU A 1 110 ? -10.273 -0.769 -0.101 1.00 96.50 110 GLU A N 1
ATOM 888 C CA . GLU A 1 110 ? -9.765 -1.250 1.183 1.00 96.50 110 GLU A CA 1
ATOM 889 C C . GLU A 1 110 ? -8.893 -0.201 1.886 1.00 96.50 110 GLU A C 1
ATOM 891 O O . GLU A 1 110 ? -9.083 0.044 3.080 1.00 96.50 110 GLU A O 1
ATOM 896 N N . LEU A 1 111 ? -8.014 0.492 1.156 1.00 96.44 111 LEU A N 1
ATOM 897 C CA . LEU A 1 111 ? -7.208 1.597 1.681 1.00 96.44 111 LEU A CA 1
ATOM 898 C C . LEU A 1 111 ? -8.095 2.703 2.276 1.00 96.44 111 LEU A C 1
ATOM 900 O O . LEU A 1 111 ? -7.918 3.091 3.434 1.00 96.44 111 LEU A O 1
ATOM 904 N N . ASN A 1 112 ? -9.089 3.175 1.518 1.00 95.81 112 ASN A N 1
ATOM 905 C CA . ASN A 1 112 ? -10.001 4.237 1.958 1.00 95.81 112 ASN A CA 1
ATOM 906 C C . ASN A 1 112 ? -10.861 3.802 3.158 1.00 95.81 112 ASN A C 1
ATOM 908 O O . ASN A 1 112 ? -11.062 4.568 4.107 1.00 95.81 112 ASN A O 1
ATOM 912 N N . LYS A 1 113 ? -11.322 2.548 3.182 1.00 95.50 113 LYS A N 1
ATOM 913 C CA . LYS A 1 113 ? -12.055 1.970 4.319 1.00 95.50 113 LYS A CA 1
ATOM 914 C C . LYS A 1 113 ? -11.185 1.873 5.574 1.00 95.50 113 LYS A C 1
ATOM 916 O O . LYS A 1 113 ? -11.648 2.191 6.674 1.00 95.50 113 LYS A O 1
ATOM 921 N N . THR A 1 114 ? -9.929 1.475 5.411 1.00 94.56 114 THR A N 1
ATOM 922 C CA . THR A 1 114 ? -8.938 1.366 6.489 1.00 94.56 114 THR A CA 1
ATOM 923 C C . THR A 1 114 ? -8.646 2.741 7.090 1.00 94.56 114 THR A C 1
ATOM 925 O O . THR A 1 114 ? -8.718 2.911 8.310 1.00 94.56 114 THR A O 1
ATOM 928 N N . TYR A 1 115 ? -8.449 3.755 6.242 1.00 94.19 115 TYR A N 1
ATOM 929 C CA . TYR A 1 115 ? -8.273 5.146 6.665 1.00 94.19 115 TYR A CA 1
ATOM 930 C C . TYR A 1 115 ? -9.509 5.703 7.389 1.00 94.19 115 TYR A C 1
ATOM 932 O O . TYR A 1 115 ? -9.403 6.279 8.475 1.00 94.19 115 TYR A O 1
ATOM 940 N N . THR A 1 116 ? -10.706 5.453 6.849 1.00 93.19 116 THR A N 1
ATOM 941 C CA . THR A 1 116 ? -11.984 5.843 7.476 1.00 93.19 116 THR A CA 1
ATOM 942 C C . THR A 1 116 ? -12.135 5.232 8.873 1.00 93.19 116 THR A C 1
ATOM 944 O O . THR A 1 116 ? -12.649 5.873 9.797 1.00 93.19 116 THR A O 1
ATOM 947 N N . SER A 1 117 ? -11.665 3.996 9.041 1.00 91.81 117 SER A N 1
ATOM 948 C CA . SER A 1 117 ? -11.748 3.246 10.296 1.00 91.81 117 SER A CA 1
ATOM 949 C C . SER A 1 117 ? -10.688 3.657 11.324 1.00 91.81 117 SER A C 1
ATOM 951 O O . SER A 1 117 ? -10.815 3.278 12.484 1.00 91.81 117 SER A O 1
ATOM 953 N N . GLY A 1 118 ? -9.692 4.465 10.938 1.00 90.88 118 GLY A N 1
ATOM 954 C CA . GLY A 1 118 ? -8.586 4.876 11.810 1.00 90.88 118 GLY A CA 1
ATOM 955 C C . GLY A 1 118 ? -7.515 3.799 12.001 1.00 90.88 118 GLY A C 1
ATOM 956 O O . GLY A 1 118 ? -6.731 3.874 12.940 1.00 90.88 118 GLY A O 1
ATOM 957 N N . CYS A 1 119 ? -7.474 2.788 11.131 1.00 91.81 119 CYS A N 1
ATOM 958 C CA . CYS A 1 119 ? -6.491 1.707 11.173 1.00 91.81 119 CYS A CA 1
ATOM 959 C C . CYS A 1 119 ? -5.166 2.160 10.533 1.00 91.81 119 CYS A C 1
ATOM 961 O O . CYS A 1 119 ? -4.740 1.622 9.514 1.00 91.81 119 CYS A O 1
ATOM 963 N N . ASN A 1 120 ? -4.535 3.189 11.100 1.00 90.31 120 ASN A N 1
ATOM 964 C CA . ASN A 1 120 ? -3.472 3.946 10.435 1.00 90.31 120 ASN A CA 1
ATOM 965 C C . ASN A 1 120 ? -2.258 3.084 10.046 1.00 90.31 120 ASN A C 1
ATOM 967 O O . ASN A 1 120 ? -1.803 3.191 8.915 1.00 90.31 120 ASN A O 1
ATOM 971 N N . THR A 1 121 ? -1.776 2.170 10.898 1.00 88.88 121 THR A N 1
ATOM 972 C CA . THR A 1 121 ? -0.659 1.271 10.534 1.00 88.88 121 THR A CA 1
ATOM 973 C C . THR A 1 121 ? -0.971 0.445 9.282 1.00 88.88 121 THR A C 1
ATOM 975 O O . THR A 1 121 ? -0.132 0.305 8.396 1.00 88.88 121 THR A O 1
ATOM 978 N N . ALA A 1 122 ? -2.207 -0.046 9.149 1.00 91.12 122 ALA A N 1
ATOM 979 C CA . ALA A 1 122 ? -2.624 -0.780 7.957 1.00 91.12 122 ALA A CA 1
ATOM 980 C C . ALA A 1 122 ? -2.682 0.123 6.710 1.00 91.12 122 ALA A C 1
ATOM 982 O O . ALA A 1 122 ? -2.405 -0.352 5.610 1.00 91.12 122 ALA A O 1
ATOM 983 N N . VAL A 1 123 ? -2.955 1.427 6.863 1.00 93.00 123 VAL A N 1
ATOM 984 C CA . VAL A 1 123 ? -2.869 2.398 5.756 1.00 93.00 123 VAL A CA 1
ATOM 985 C C . VAL A 1 123 ? -1.443 2.496 5.211 1.00 93.00 123 VAL A C 1
ATOM 987 O O . VAL A 1 123 ? -1.280 2.541 3.996 1.00 93.00 123 VAL A O 1
ATOM 990 N N . PHE A 1 124 ? -0.412 2.470 6.064 1.00 90.31 124 PHE A N 1
ATOM 991 C CA . PHE A 1 124 ? 0.990 2.491 5.615 1.00 90.31 124 PHE A CA 1
ATOM 992 C C . PHE A 1 124 ? 1.329 1.250 4.782 1.00 90.31 124 PHE A C 1
ATOM 994 O O . PHE A 1 124 ? 1.900 1.362 3.696 1.00 90.31 124 PHE A O 1
ATOM 1001 N N . ILE A 1 125 ? 0.928 0.070 5.262 1.00 89.75 125 ILE A N 1
ATOM 1002 C CA . ILE A 1 125 ? 1.193 -1.208 4.589 1.00 89.75 125 ILE A CA 1
ATOM 1003 C C . ILE A 1 125 ? 0.474 -1.263 3.234 1.00 89.75 125 ILE A C 1
ATOM 1005 O O . ILE A 1 125 ? 1.095 -1.542 2.205 1.00 89.75 125 ILE A O 1
ATOM 1009 N N . LEU A 1 126 ? -0.828 -0.958 3.214 1.00 93.81 126 LEU A N 1
ATOM 1010 C CA . LEU A 1 126 ? -1.629 -0.963 1.987 1.00 93.81 126 LEU A CA 1
ATOM 1011 C C . LEU A 1 126 ? -1.177 0.126 1.009 1.00 93.81 126 LEU A C 1
ATOM 1013 O O . LEU A 1 126 ? -1.055 -0.140 -0.186 1.00 93.81 126 LEU A O 1
ATOM 1017 N N . GLY A 1 127 ? -0.886 1.329 1.507 1.00 94.50 127 GLY A N 1
ATOM 1018 C CA . GLY A 1 127 ? -0.400 2.451 0.709 1.00 94.50 127 GLY A CA 1
ATOM 1019 C C . GLY A 1 127 ? 0.901 2.111 -0.009 1.00 94.50 127 GLY A C 1
ATOM 1020 O O . GLY A 1 127 ? 0.988 2.292 -1.222 1.00 94.50 127 GLY A O 1
ATOM 1021 N N . ARG A 1 128 ? 1.873 1.520 0.702 1.00 93.31 128 ARG A N 1
ATOM 1022 C CA . ARG A 1 128 ? 3.114 1.023 0.093 1.00 93.31 128 ARG A CA 1
ATOM 1023 C C . ARG A 1 128 ? 2.834 -0.008 -0.997 1.00 93.31 128 ARG A C 1
ATOM 1025 O O . ARG A 1 128 ? 3.326 0.160 -2.107 1.00 93.31 128 ARG A O 1
ATOM 1032 N N . LYS A 1 129 ? 2.021 -1.033 -0.708 1.00 93.44 129 LYS A N 1
ATOM 1033 C CA . LYS A 1 129 ? 1.680 -2.083 -1.683 1.00 93.44 129 LYS A CA 1
ATOM 1034 C C . LYS A 1 129 ? 1.090 -1.494 -2.965 1.00 93.44 129 LYS A C 1
ATOM 1036 O O . LYS A 1 129 ? 1.460 -1.915 -4.058 1.00 93.44 129 LYS A O 1
ATOM 1041 N N . ILE A 1 130 ? 0.154 -0.557 -2.835 1.00 96.38 130 ILE A N 1
ATOM 1042 C CA . ILE A 1 130 ? -0.516 0.070 -3.979 1.00 96.38 130 ILE A CA 1
ATOM 1043 C C . ILE A 1 130 ? 0.494 0.871 -4.802 1.00 96.38 130 ILE A C 1
ATOM 1045 O O . ILE A 1 130 ? 0.608 0.642 -6.001 1.00 96.38 130 ILE A O 1
ATOM 1049 N N . VAL A 1 131 ? 1.260 1.758 -4.165 1.00 96.81 131 VAL A N 1
ATOM 1050 C CA . VAL A 1 131 ? 2.247 2.610 -4.847 1.00 96.81 131 VAL A CA 1
ATOM 1051 C C . VAL A 1 131 ? 3.313 1.773 -5.557 1.00 96.81 131 VAL A C 1
ATOM 1053 O O . VAL A 1 131 ? 3.606 2.023 -6.724 1.00 96.81 131 VAL A O 1
ATOM 1056 N N . GLU A 1 132 ? 3.855 0.755 -4.890 1.00 96.31 132 GLU A N 1
ATOM 1057 C CA . GLU A 1 132 ? 4.867 -0.143 -5.451 1.00 96.31 132 GLU A CA 1
ATOM 1058 C C . GLU A 1 132 ? 4.361 -0.866 -6.706 1.00 96.31 132 GLU A C 1
ATOM 1060 O O . GLU A 1 132 ? 5.022 -0.831 -7.744 1.00 96.31 132 GLU A O 1
ATOM 1065 N N . ASN A 1 133 ? 3.159 -1.450 -6.655 1.00 96.69 133 ASN A N 1
ATOM 1066 C CA . ASN A 1 133 ? 2.595 -2.159 -7.806 1.00 96.69 133 ASN A CA 1
ATOM 1067 C C . ASN A 1 133 ? 2.263 -1.223 -8.975 1.00 96.69 133 ASN A C 1
ATOM 1069 O O . ASN A 1 133 ? 2.515 -1.579 -10.122 1.00 96.69 133 ASN A O 1
ATOM 1073 N N . LEU A 1 134 ? 1.758 -0.015 -8.710 1.00 97.19 134 LEU A N 1
ATOM 1074 C CA . LEU A 1 134 ? 1.483 0.958 -9.771 1.00 97.19 134 LEU A CA 1
ATOM 1075 C C . LEU A 1 134 ? 2.768 1.442 -10.462 1.00 97.19 134 LEU A C 1
ATOM 1077 O O . LEU A 1 134 ? 2.799 1.608 -11.680 1.00 97.19 134 LEU A O 1
ATOM 1081 N N . ILE A 1 135 ? 3.858 1.617 -9.711 1.00 97.56 135 ILE A N 1
ATOM 1082 C CA . ILE A 1 135 ? 5.169 1.934 -10.292 1.00 97.56 135 ILE A CA 1
ATOM 1083 C C . ILE A 1 135 ? 5.682 0.773 -11.153 1.00 97.56 135 ILE A C 1
ATOM 1085 O O . ILE A 1 135 ? 6.214 0.998 -12.242 1.00 97.56 135 ILE A O 1
ATOM 1089 N N . ILE A 1 136 ? 5.505 -0.468 -10.696 1.00 96.81 136 ILE A N 1
ATOM 1090 C CA . ILE A 1 136 ? 5.864 -1.659 -11.475 1.00 96.81 136 ILE A CA 1
ATOM 1091 C C . ILE A 1 136 ? 5.061 -1.719 -12.779 1.00 96.81 136 ILE A C 1
ATOM 1093 O O . ILE A 1 136 ? 5.640 -2.034 -13.817 1.00 96.81 136 ILE A O 1
ATOM 1097 N N . ASP A 1 137 ? 3.773 -1.371 -12.765 1.00 96.44 137 ASP A N 1
ATOM 1098 C CA . ASP A 1 137 ? 2.949 -1.315 -13.978 1.00 96.44 137 ASP A CA 1
ATOM 1099 C C . ASP A 1 137 ? 3.491 -0.293 -14.992 1.00 96.44 137 ASP A C 1
ATOM 1101 O O . ASP A 1 137 ? 3.612 -0.609 -16.179 1.00 96.44 137 ASP A O 1
ATOM 1105 N N . ILE A 1 138 ? 3.898 0.897 -14.528 1.00 96.94 138 ILE A N 1
ATOM 1106 C CA . ILE A 1 138 ? 4.554 1.913 -15.371 1.00 96.94 138 ILE A CA 1
ATOM 1107 C C . ILE A 1 138 ? 5.833 1.344 -16.000 1.00 96.94 138 ILE A C 1
ATOM 1109 O O . ILE A 1 138 ? 6.037 1.468 -17.210 1.00 96.94 138 ILE A O 1
ATOM 1113 N N . LEU A 1 139 ? 6.685 0.690 -15.202 1.00 96.75 139 LEU A N 1
ATOM 1114 C CA . LEU A 1 139 ? 7.924 0.088 -15.700 1.00 96.75 139 LEU A CA 1
ATOM 1115 C C . LEU A 1 139 ? 7.652 -1.029 -16.712 1.00 96.75 139 LEU A C 1
ATOM 1117 O O . LEU A 1 139 ? 8.292 -1.055 -17.758 1.00 96.75 139 LEU A O 1
ATOM 1121 N N . LYS A 1 140 ? 6.690 -1.918 -16.450 1.00 95.69 140 LYS A N 1
ATOM 1122 C CA . LYS A 1 140 ? 6.304 -2.997 -17.374 1.00 95.69 140 LYS A CA 1
ATOM 1123 C C . LYS A 1 140 ? 5.823 -2.464 -18.715 1.00 95.69 140 LYS A C 1
ATOM 1125 O O . LYS A 1 140 ? 6.159 -3.026 -19.757 1.00 95.69 140 LYS A O 1
ATOM 1130 N N . LYS A 1 141 ? 5.046 -1.379 -18.696 1.00 95.75 141 LYS A N 1
ATOM 1131 C CA . LYS A 1 141 ? 4.539 -0.752 -19.916 1.00 95.75 141 LYS A CA 1
ATOM 1132 C C . LYS A 1 141 ? 5.652 -0.064 -20.707 1.00 95.75 141 LYS A C 1
ATOM 1134 O O . LYS A 1 141 ? 5.736 -0.265 -21.915 1.00 95.75 141 LYS A O 1
ATOM 1139 N N . LYS A 1 142 ? 6.501 0.727 -20.042 1.00 95.81 142 LYS A N 1
ATOM 1140 C CA . LYS A 1 142 ? 7.603 1.463 -20.687 1.00 95.81 142 LYS A CA 1
ATOM 1141 C C . LYS A 1 142 ? 8.727 0.534 -21.161 1.00 95.81 142 LYS A C 1
ATOM 1143 O O . LYS A 1 142 ? 9.336 0.800 -22.193 1.00 95.81 142 LYS A O 1
ATOM 1148 N N . TYR A 1 143 ? 8.972 -0.558 -20.436 1.00 95.69 143 TYR A N 1
ATOM 1149 C CA . TYR A 1 143 ? 10.057 -1.514 -20.669 1.00 95.69 143 TYR A CA 1
ATOM 1150 C C . TYR A 1 143 ? 9.502 -2.946 -20.814 1.00 95.69 143 TYR A C 1
ATOM 1152 O O . TYR A 1 143 ? 9.452 -3.706 -19.837 1.00 95.69 143 TYR A O 1
ATOM 1160 N N . PRO A 1 144 ? 9.107 -3.351 -22.038 1.00 91.25 144 PRO A N 1
ATOM 1161 C CA . PRO A 1 144 ? 8.484 -4.649 -22.286 1.00 91.25 144 PRO A CA 1
ATOM 1162 C C . PRO A 1 144 ? 9.365 -5.846 -21.906 1.00 91.25 144 PRO A C 1
ATOM 1164 O O . PRO A 1 144 ? 10.565 -5.864 -22.186 1.00 91.25 144 PRO A O 1
ATOM 1167 N N . GLU A 1 145 ? 8.734 -6.893 -21.366 1.00 90.19 145 GLU A N 1
ATOM 1168 C CA . GLU A 1 145 ? 9.384 -8.101 -20.823 1.00 90.19 145 GLU A CA 1
ATOM 1169 C C . GLU A 1 145 ? 10.185 -8.927 -21.843 1.00 90.19 145 GLU A C 1
ATOM 1171 O O . GLU A 1 145 ? 11.012 -9.750 -21.448 1.00 90.19 145 GLU A O 1
ATOM 1176 N N . LYS A 1 146 ? 9.960 -8.720 -23.148 1.00 90.12 146 LYS A N 1
ATOM 1177 C CA . LYS A 1 146 ? 10.648 -9.454 -24.228 1.00 90.12 146 LYS A CA 1
ATOM 1178 C C . LYS A 1 146 ? 12.164 -9.243 -24.207 1.00 90.12 146 LYS A C 1
ATOM 1180 O O . LYS A 1 146 ? 12.910 -10.105 -24.658 1.00 90.12 146 LYS A O 1
ATOM 1185 N N . ILE A 1 147 ? 12.615 -8.099 -23.693 1.00 92.31 147 ILE A N 1
ATOM 1186 C CA . ILE A 1 147 ? 14.032 -7.769 -23.559 1.00 92.31 147 ILE A CA 1
ATOM 1187 C C . ILE A 1 147 ? 14.444 -8.080 -22.119 1.00 92.31 147 ILE A C 1
ATOM 1189 O O . ILE A 1 147 ? 13.926 -7.478 -21.179 1.00 92.31 147 ILE A O 1
ATOM 1193 N N . LYS A 1 148 ? 15.407 -8.991 -21.930 1.00 90.62 148 LYS A N 1
ATOM 1194 C CA . LYS A 1 148 ? 15.869 -9.410 -20.594 1.00 90.62 148 LYS A CA 1
ATOM 1195 C C . LYS A 1 148 ? 16.284 -8.220 -19.719 1.00 90.62 148 LYS A C 1
ATOM 1197 O O . LYS A 1 148 ? 15.805 -8.100 -18.597 1.00 90.62 148 LYS A O 1
ATOM 1202 N N . ALA A 1 149 ? 17.075 -7.299 -20.274 1.00 91.50 149 ALA A N 1
ATOM 1203 C CA . ALA A 1 149 ? 17.516 -6.088 -19.579 1.00 91.50 149 ALA A CA 1
ATOM 1204 C C . ALA A 1 149 ? 16.348 -5.195 -19.109 1.00 91.50 149 ALA A C 1
ATOM 1206 O O . ALA A 1 149 ? 16.433 -4.574 -18.054 1.00 91.50 149 ALA A O 1
ATOM 1207 N N . ASN A 1 150 ? 15.239 -5.164 -19.857 1.00 94.19 150 ASN A N 1
ATOM 1208 C CA . ASN A 1 150 ? 14.031 -4.434 -19.473 1.00 94.19 150 ASN A CA 1
ATOM 1209 C C . ASN A 1 150 ? 13.294 -5.136 -18.335 1.00 94.19 150 ASN A C 1
ATOM 1211 O O . ASN A 1 150 ? 12.911 -4.499 -17.357 1.00 94.19 150 ASN A O 1
ATOM 1215 N N . LYS A 1 151 ? 13.121 -6.457 -18.446 1.00 93.56 151 LYS A N 1
ATOM 1216 C CA . LYS A 1 151 ? 12.480 -7.272 -17.410 1.00 93.56 151 LYS A CA 1
ATOM 1217 C C . LYS A 1 151 ? 13.224 -7.171 -16.078 1.00 93.56 151 LYS A C 1
ATOM 1219 O O . LYS A 1 151 ? 12.605 -7.053 -15.022 1.00 93.56 151 LYS A O 1
ATOM 1224 N N . GLU A 1 152 ? 14.551 -7.134 -16.131 1.00 95.25 152 GLU A N 1
ATOM 1225 C CA . GLU A 1 152 ? 15.412 -6.955 -14.964 1.00 95.25 152 GLU A CA 1
ATOM 1226 C C . GLU A 1 152 ? 15.258 -5.584 -14.286 1.00 95.25 152 GLU A C 1
ATOM 1228 O O . GLU A 1 152 ? 15.746 -5.405 -13.174 1.00 95.25 152 GLU A O 1
ATOM 1233 N N . LEU A 1 153 ? 14.545 -4.609 -14.859 1.00 96.00 153 LEU A N 1
ATOM 1234 C CA . LEU A 1 153 ? 14.253 -3.357 -14.149 1.00 96.00 153 LEU A CA 1
ATOM 1235 C C . LEU A 1 153 ? 13.270 -3.558 -12.989 1.00 96.00 153 LEU A C 1
ATOM 1237 O O . LEU A 1 153 ? 13.326 -2.803 -12.019 1.00 96.00 153 LEU A O 1
ATOM 1241 N N . TYR A 1 154 ? 12.415 -4.581 -13.049 1.00 96.25 154 TYR A N 1
ATOM 1242 C CA . TYR A 1 154 ? 11.382 -4.836 -12.037 1.00 96.25 154 TYR A CA 1
ATOM 1243 C C . TYR A 1 154 ? 11.301 -6.283 -11.547 1.00 96.25 154 TYR A C 1
ATOM 1245 O O . TYR A 1 154 ? 10.676 -6.539 -10.520 1.00 96.25 154 TYR A O 1
ATOM 1253 N N . PHE A 1 155 ? 11.942 -7.231 -12.228 1.00 95.81 155 PHE A N 1
ATOM 1254 C CA . PHE A 1 155 ? 11.904 -8.647 -11.877 1.00 95.81 155 PHE A CA 1
ATOM 1255 C C . PHE A 1 155 ? 13.314 -9.193 -11.645 1.00 95.81 155 PHE A C 1
ATOM 1257 O O . PHE A 1 155 ? 14.231 -8.941 -12.425 1.00 95.81 155 PHE A O 1
ATOM 1264 N N . ASP A 1 156 ? 13.497 -9.941 -10.565 1.00 94.12 156 ASP A N 1
ATOM 1265 C CA . ASP A 1 156 ? 14.697 -10.725 -10.311 1.00 94.12 156 ASP A CA 1
ATOM 1266 C C . ASP A 1 156 ? 14.510 -12.114 -10.931 1.00 94.12 156 ASP A C 1
ATOM 1268 O O . ASP A 1 156 ? 13.762 -12.953 -10.424 1.00 94.12 156 ASP A O 1
ATOM 1272 N N . THR A 1 157 ? 15.176 -12.356 -12.061 1.00 90.62 157 THR A N 1
ATOM 1273 C CA . THR A 1 157 ? 15.087 -13.638 -12.768 1.00 90.62 157 THR A CA 1
ATOM 1274 C C . THR A 1 157 ? 15.782 -14.779 -12.035 1.00 90.62 157 THR A C 1
ATOM 1276 O O . THR A 1 157 ? 15.435 -15.927 -12.286 1.00 90.62 157 THR A O 1
ATOM 1279 N N . ALA A 1 158 ? 16.744 -14.493 -11.153 1.00 91.44 158 ALA A N 1
ATOM 1280 C CA . ALA A 1 158 ? 17.438 -15.521 -10.382 1.00 91.44 158 ALA A CA 1
ATOM 1281 C C . ALA A 1 158 ? 16.563 -16.030 -9.230 1.00 91.44 158 ALA A C 1
ATOM 1283 O O . ALA A 1 158 ? 16.525 -17.227 -8.966 1.00 91.44 158 ALA A O 1
ATOM 1284 N N . GLN A 1 159 ? 15.828 -15.127 -8.574 1.00 91.75 159 GLN A N 1
ATOM 1285 C CA . GLN A 1 159 ? 14.941 -15.468 -7.455 1.00 91.75 159 GLN A CA 1
ATOM 1286 C C . GLN A 1 159 ? 13.482 -15.717 -7.871 1.00 91.75 159 GLN A C 1
ATOM 1288 O O . GLN A 1 159 ? 12.668 -16.115 -7.041 1.00 91.75 159 GLN A O 1
ATOM 1293 N N . GLY A 1 160 ? 13.126 -15.472 -9.135 1.00 92.94 160 GLY A N 1
ATOM 1294 C CA . GLY A 1 160 ? 11.777 -15.708 -9.653 1.00 92.94 160 GLY A CA 1
ATOM 1295 C C . GLY A 1 160 ? 10.709 -14.795 -9.043 1.00 92.94 160 GLY A C 1
ATOM 1296 O O . GLY A 1 160 ? 9.544 -15.181 -8.967 1.00 92.94 160 GLY A O 1
ATOM 1297 N N . ARG A 1 161 ? 11.084 -13.590 -8.599 1.00 93.88 161 ARG A N 1
ATOM 1298 C CA . ARG A 1 161 ? 10.187 -12.653 -7.903 1.00 93.88 161 ARG A CA 1
ATOM 1299 C C . ARG A 1 161 ? 10.382 -11.212 -8.364 1.00 93.88 161 ARG A C 1
ATOM 1301 O O . ARG A 1 161 ? 11.385 -10.872 -8.984 1.00 93.88 161 ARG A O 1
ATOM 1308 N N . LEU A 1 162 ? 9.426 -10.345 -8.031 1.00 95.12 162 LEU A N 1
ATOM 1309 C CA . LEU A 1 162 ? 9.593 -8.899 -8.203 1.00 95.12 162 LEU A CA 1
ATOM 1310 C C . LEU A 1 162 ? 10.735 -8.386 -7.317 1.00 95.12 162 LEU A C 1
ATOM 1312 O O . LEU A 1 162 ? 10.953 -8.892 -6.210 1.00 95.12 162 LEU A O 1
ATOM 1316 N N . LYS A 1 163 ? 11.462 -7.389 -7.826 1.00 94.88 163 LYS A N 1
ATOM 1317 C CA . LYS A 1 163 ? 12.525 -6.713 -7.078 1.00 94.88 163 LYS A CA 1
ATOM 1318 C C . LYS A 1 163 ? 11.931 -5.910 -5.928 1.00 94.88 163 LYS A C 1
ATOM 1320 O O . LYS A 1 163 ? 10.810 -5.421 -6.021 1.00 94.88 163 LYS A O 1
ATOM 1325 N N . ASP A 1 164 ? 12.715 -5.754 -4.869 1.00 92.75 164 ASP A N 1
ATOM 1326 C CA . ASP A 1 164 ? 12.292 -5.009 -3.687 1.00 92.75 164 ASP A CA 1
ATOM 1327 C C . ASP A 1 164 ? 12.041 -3.535 -4.018 1.00 92.75 164 ASP A C 1
ATOM 1329 O O . ASP A 1 164 ? 12.729 -2.951 -4.862 1.00 92.75 164 ASP A O 1
ATOM 1333 N N . PHE A 1 165 ? 11.096 -2.913 -3.310 1.00 93.31 165 PHE A N 1
ATOM 1334 C CA . PHE A 1 165 ? 10.649 -1.549 -3.594 1.00 93.31 165 PHE A CA 1
ATOM 1335 C C . PHE A 1 165 ? 11.785 -0.525 -3.744 1.00 93.31 165 PHE A C 1
ATOM 1337 O O . PHE A 1 165 ? 11.758 0.326 -4.628 1.00 93.31 165 PHE A O 1
ATOM 1344 N N . GLU A 1 166 ? 12.824 -0.621 -2.913 1.00 93.12 166 GLU A N 1
ATOM 1345 C CA . GLU A 1 166 ? 13.986 0.268 -2.994 1.00 93.12 166 GLU A CA 1
ATOM 1346 C C . GLU A 1 166 ? 14.735 0.136 -4.327 1.00 93.12 166 GLU A C 1
ATOM 1348 O O . GLU A 1 166 ? 15.121 1.135 -4.937 1.00 93.12 166 GLU A O 1
ATOM 1353 N N . VAL A 1 167 ? 14.885 -1.094 -4.816 1.00 94.94 167 VAL A N 1
ATOM 1354 C CA . VAL A 1 167 ? 15.512 -1.373 -6.108 1.00 94.94 167 VAL A CA 1
ATOM 1355 C C . VAL A 1 167 ? 14.619 -0.884 -7.248 1.00 94.94 167 VAL A C 1
ATOM 1357 O O . VAL A 1 167 ? 15.128 -0.286 -8.195 1.00 94.94 167 VAL A O 1
ATOM 1360 N N . ILE A 1 168 ? 13.297 -1.054 -7.134 1.00 96.81 168 ILE A N 1
ATOM 1361 C CA . ILE A 1 168 ? 12.321 -0.508 -8.091 1.00 96.81 168 ILE A CA 1
ATOM 1362 C C . ILE A 1 168 ? 12.459 1.015 -8.204 1.00 96.81 168 ILE A C 1
ATOM 1364 O O . ILE A 1 168 ? 12.587 1.539 -9.311 1.00 96.81 168 ILE A O 1
ATOM 1368 N N . LEU A 1 169 ? 12.498 1.731 -7.076 1.00 96.69 169 LEU A N 1
ATOM 1369 C CA . LEU A 1 169 ? 12.652 3.189 -7.061 1.00 96.69 169 LEU A CA 1
ATOM 1370 C C . LEU A 1 169 ? 14.000 3.629 -7.637 1.00 96.69 169 LEU A C 1
ATOM 1372 O O . LEU A 1 169 ? 14.049 4.584 -8.413 1.00 96.69 169 LEU A O 1
ATOM 1376 N N . LYS A 1 170 ? 15.088 2.924 -7.305 1.00 96.69 170 LYS A N 1
ATOM 1377 C CA . LYS A 1 170 ? 16.420 3.197 -7.860 1.00 96.69 170 LYS A CA 1
ATOM 1378 C C . LYS A 1 170 ? 16.438 3.036 -9.381 1.00 96.69 170 LYS A C 1
ATOM 1380 O O . LYS A 1 170 ? 16.970 3.904 -10.072 1.00 96.69 170 LYS A O 1
ATOM 1385 N N . ASN A 1 171 ? 15.842 1.961 -9.893 1.00 96.81 171 ASN A N 1
ATOM 1386 C CA . ASN A 1 171 ? 15.778 1.676 -11.326 1.00 96.81 171 ASN A CA 1
ATOM 1387 C C . ASN A 1 171 ? 14.888 2.676 -12.070 1.00 96.81 171 ASN A C 1
ATOM 1389 O O . ASN A 1 171 ? 15.251 3.138 -13.146 1.00 96.81 171 ASN A O 1
ATOM 1393 N N . LEU A 1 172 ? 13.749 3.060 -11.489 1.00 97.25 172 LEU A N 1
ATOM 1394 C CA . LEU A 1 172 ? 12.907 4.108 -12.056 1.00 97.25 172 LEU A CA 1
ATOM 1395 C C . LEU A 1 172 ? 13.665 5.448 -12.118 1.00 97.25 172 LEU A C 1
ATOM 1397 O O . LEU A 1 172 ? 13.680 6.097 -13.163 1.00 97.25 172 LEU A O 1
ATOM 1401 N N . LYS A 1 173 ? 14.344 5.841 -11.030 1.00 96.75 173 LYS A N 1
ATOM 1402 C CA . LYS A 1 173 ? 15.096 7.105 -10.959 1.00 96.75 173 LYS A CA 1
ATOM 1403 C C . LYS A 1 173 ? 16.272 7.138 -11.936 1.00 96.75 173 LYS A C 1
ATOM 1405 O O . LYS A 1 173 ? 16.500 8.172 -12.559 1.00 96.75 173 LYS A O 1
ATOM 1410 N N . SER A 1 174 ? 16.996 6.028 -12.110 1.00 97.00 174 SER A N 1
ATOM 1411 C CA . SER A 1 174 ? 18.107 5.943 -13.074 1.00 97.00 174 SER A CA 1
ATOM 1412 C C . SER A 1 174 ? 17.646 6.036 -14.530 1.00 97.00 174 SER A C 1
ATOM 1414 O O . SER A 1 174 ? 18.429 6.413 -15.397 1.00 97.00 174 SER A O 1
ATOM 1416 N N . LYS A 1 175 ? 16.368 5.748 -14.787 1.00 96.25 175 LYS A N 1
ATOM 1417 C CA . LYS A 1 175 ? 15.724 5.814 -16.098 1.00 96.25 175 LYS A CA 1
ATOM 1418 C C . LYS A 1 175 ? 14.846 7.050 -16.301 1.00 96.25 175 LYS A C 1
ATOM 1420 O O . LYS A 1 175 ? 14.088 7.110 -17.264 1.00 96.25 175 LYS A O 1
ATOM 1425 N N . LYS A 1 176 ? 14.942 8.065 -15.432 1.00 96.19 176 LYS A N 1
ATOM 1426 C CA . LYS A 1 176 ? 14.097 9.272 -15.507 1.00 96.19 176 LYS A CA 1
ATOM 1427 C C . LYS A 1 176 ? 14.208 10.031 -16.836 1.00 96.19 176 LYS A C 1
ATOM 1429 O O . LYS A 1 176 ? 13.234 10.646 -17.254 1.00 96.19 176 LYS A O 1
ATOM 1434 N N . SER A 1 177 ? 15.364 9.980 -17.504 1.00 96.00 177 SER A N 1
ATOM 1435 C CA . SER A 1 177 ? 15.588 10.589 -18.827 1.00 96.00 177 SER A CA 1
ATOM 1436 C C . SER A 1 177 ? 14.650 10.044 -19.901 1.00 96.00 177 SER A C 1
ATOM 1438 O O . SER A 1 177 ? 14.217 10.784 -20.778 1.00 96.00 177 SER A O 1
ATOM 1440 N N . ASP A 1 178 ? 14.287 8.768 -19.798 1.00 95.69 178 ASP A N 1
ATOM 1441 C CA . ASP A 1 178 ? 13.506 8.047 -20.805 1.00 95.69 178 ASP A CA 1
ATOM 1442 C C . ASP A 1 178 ? 12.020 8.468 -20.776 1.00 95.69 178 ASP A C 1
ATOM 1444 O O . ASP A 1 178 ? 11.234 8.103 -21.654 1.00 95.69 178 ASP A O 1
ATOM 1448 N N . PHE A 1 179 ? 11.629 9.259 -19.769 1.00 95.56 179 PHE A N 1
ATOM 1449 C CA . PHE A 1 179 ? 10.311 9.880 -19.615 1.00 95.56 179 PHE A CA 1
ATOM 1450 C C . PHE A 1 179 ? 10.247 11.307 -20.190 1.00 95.56 179 PHE A C 1
ATOM 1452 O O . PHE A 1 179 ? 9.255 12.000 -19.987 1.00 95.56 179 PHE A O 1
ATOM 1459 N N . GLY A 1 180 ? 11.287 11.774 -20.891 1.00 92.75 180 GLY A N 1
ATOM 1460 C CA . GLY A 1 180 ? 11.254 13.045 -21.618 1.00 92.75 180 GLY A CA 1
ATOM 1461 C C . GLY A 1 180 ? 10.924 14.244 -20.721 1.00 92.75 180 GLY A C 1
ATOM 1462 O O . GLY A 1 180 ? 11.620 14.506 -19.735 1.00 92.75 180 GLY A O 1
ATOM 1463 N N . SER A 1 181 ? 9.852 14.968 -21.056 1.00 92.88 181 SER A N 1
ATOM 1464 C CA . SER A 1 181 ? 9.353 16.124 -20.292 1.00 92.88 181 SER A CA 1
ATOM 1465 C C . SER A 1 181 ? 8.899 15.767 -18.871 1.00 92.88 181 SER A C 1
ATOM 1467 O O . SER A 1 181 ? 8.877 16.637 -17.999 1.00 92.88 181 SER A O 1
ATOM 1469 N N . GLU A 1 182 ? 8.596 14.496 -18.604 1.00 95.38 182 GLU A N 1
ATOM 1470 C CA . GLU A 1 182 ? 8.137 13.999 -17.306 1.00 95.38 182 GLU A CA 1
ATOM 1471 C C . GLU A 1 182 ? 9.276 13.548 -16.377 1.00 95.38 182 GLU A C 1
ATOM 1473 O O . GLU A 1 182 ? 9.031 13.048 -15.277 1.00 95.38 182 GLU A O 1
ATOM 1478 N N . ASN A 1 183 ? 10.541 13.784 -16.743 1.00 95.56 183 ASN A N 1
ATOM 1479 C CA . ASN A 1 183 ? 11.700 13.420 -15.918 1.00 95.56 183 ASN A CA 1
ATOM 1480 C C . ASN A 1 183 ? 11.636 13.975 -14.473 1.00 95.56 183 ASN A C 1
ATOM 1482 O O . ASN A 1 183 ? 11.973 13.274 -13.517 1.00 95.56 183 ASN A O 1
ATOM 1486 N N . LYS A 1 184 ? 11.140 15.207 -14.294 1.00 95.94 184 LYS A N 1
ATOM 1487 C CA . LYS A 1 184 ? 10.956 15.865 -12.994 1.00 95.94 184 LYS A CA 1
ATOM 1488 C C . LYS A 1 184 ? 9.831 15.219 -12.196 1.00 95.94 184 LYS A C 1
ATOM 1490 O O . LYS A 1 184 ? 9.915 15.159 -10.973 1.00 95.94 184 LYS A O 1
ATOM 1495 N N . ALA A 1 185 ? 8.789 14.732 -12.871 1.00 96.38 185 ALA A N 1
ATOM 1496 C CA . ALA A 1 185 ? 7.702 14.007 -12.228 1.00 96.38 185 ALA A CA 1
ATOM 1497 C C . ALA A 1 185 ? 8.203 12.663 -11.686 1.00 96.38 185 ALA A C 1
ATOM 1499 O O . ALA A 1 185 ? 7.905 12.324 -10.543 1.00 96.38 185 ALA A O 1
ATOM 1500 N N . VAL A 1 186 ? 9.044 11.954 -12.446 1.00 96.88 186 VAL A N 1
ATOM 1501 C CA . VAL A 1 186 ? 9.715 10.730 -11.979 1.00 96.88 186 VAL A CA 1
ATOM 1502 C C . VAL A 1 186 ? 10.589 11.005 -10.755 1.00 96.88 186 VAL A C 1
ATOM 1504 O O . VAL A 1 186 ? 10.504 10.291 -9.760 1.00 96.88 186 VAL A O 1
ATOM 1507 N N . GLU A 1 187 ? 11.397 12.063 -10.790 1.00 96.56 187 GLU A N 1
ATOM 1508 C CA . GLU A 1 187 ? 12.252 12.440 -9.660 1.00 96.56 187 GLU A CA 1
ATOM 1509 C C . GLU A 1 187 ? 11.436 12.761 -8.402 1.00 96.56 187 GLU A C 1
ATOM 1511 O O . GLU A 1 187 ? 11.674 12.174 -7.346 1.00 96.56 187 GLU A O 1
ATOM 1516 N N . ARG A 1 188 ? 10.398 13.594 -8.546 1.00 96.38 188 ARG A N 1
ATOM 1517 C CA . ARG A 1 188 ? 9.448 13.930 -7.477 1.00 96.38 188 ARG A CA 1
ATOM 1518 C C . ARG A 1 188 ? 8.762 12.684 -6.910 1.00 96.38 188 ARG A C 1
ATOM 1520 O O . ARG A 1 188 ? 8.612 12.578 -5.694 1.00 96.38 188 ARG A O 1
ATOM 1527 N N . LEU A 1 189 ? 8.340 11.755 -7.772 1.00 97.06 189 LEU A N 1
ATOM 1528 C CA . LEU A 1 189 ? 7.718 10.497 -7.364 1.00 97.06 189 LEU A CA 1
ATOM 1529 C C . LEU A 1 189 ? 8.677 9.660 -6.521 1.00 97.06 189 LEU A C 1
ATOM 1531 O O . LEU A 1 189 ? 8.291 9.207 -5.447 1.00 97.06 189 LEU A O 1
ATOM 1535 N N . CYS A 1 190 ? 9.915 9.473 -6.980 1.00 95.56 190 CYS A N 1
ATOM 1536 C CA . CYS A 1 190 ? 10.917 8.699 -6.254 1.00 95.56 190 CYS A CA 1
ATOM 1537 C C . CYS A 1 190 ? 11.228 9.303 -4.881 1.00 95.56 190 CYS A C 1
ATOM 1539 O O . CYS A 1 190 ? 11.360 8.556 -3.913 1.00 95.56 190 CYS A O 1
ATOM 1541 N N . ASP A 1 191 ? 11.306 10.630 -4.778 1.00 94.06 191 ASP A N 1
ATOM 1542 C CA . ASP A 1 191 ? 11.600 11.304 -3.512 1.00 94.06 191 ASP A CA 1
ATOM 1543 C C . ASP A 1 191 ? 10.440 11.155 -2.507 1.00 94.06 191 ASP A C 1
ATOM 1545 O O . ASP A 1 191 ? 10.673 10.827 -1.344 1.00 94.06 191 ASP A O 1
ATOM 1549 N N . LEU A 1 192 ? 9.184 11.291 -2.954 1.00 93.94 192 LEU A N 1
ATOM 1550 C CA . LEU A 1 192 ? 8.005 11.061 -2.105 1.00 93.94 192 LEU A CA 1
ATOM 1551 C C . LEU A 1 192 ? 7.840 9.581 -1.722 1.00 93.94 192 LEU A C 1
ATOM 1553 O O . LEU A 1 192 ? 7.564 9.253 -0.569 1.00 93.94 192 LEU A O 1
ATOM 1557 N N . ALA A 1 193 ? 8.032 8.671 -2.678 1.00 93.12 193 ALA A N 1
ATOM 1558 C CA . ALA A 1 193 ? 7.915 7.234 -2.453 1.00 93.12 193 ALA A CA 1
ATOM 1559 C C . ALA A 1 193 ? 9.011 6.695 -1.521 1.00 93.12 193 ALA A C 1
ATOM 1561 O O . ALA A 1 193 ? 8.779 5.715 -0.812 1.00 93.12 193 ALA A O 1
ATOM 1562 N N . LYS A 1 194 ? 10.181 7.346 -1.472 1.00 90.00 194 LYS A N 1
ATOM 1563 C CA . LYS A 1 194 ? 11.241 7.012 -0.518 1.00 90.00 194 LYS A CA 1
ATOM 1564 C C . LYS A 1 194 ? 10.791 7.241 0.926 1.00 90.00 194 LYS A C 1
ATOM 1566 O O . LYS A 1 194 ? 10.972 6.345 1.743 1.00 90.00 194 LYS A O 1
ATOM 1571 N N . VAL A 1 195 ? 10.135 8.369 1.212 1.00 86.50 195 VAL A N 1
ATOM 1572 C CA . VAL A 1 195 ? 9.560 8.649 2.544 1.00 86.50 195 VAL A CA 1
ATOM 1573 C C . VAL A 1 195 ? 8.543 7.573 2.922 1.00 86.50 195 VAL A C 1
ATOM 1575 O O . VAL A 1 195 ? 8.629 6.996 4.001 1.00 86.50 195 VAL A O 1
ATOM 1578 N N . LEU A 1 196 ? 7.642 7.220 1.997 1.00 87.12 196 LEU A N 1
ATOM 1579 C CA . LEU A 1 196 ? 6.682 6.133 2.203 1.00 87.12 196 LEU A CA 1
ATOM 1580 C C . LEU A 1 196 ? 7.374 4.796 2.503 1.00 87.12 196 LEU A C 1
ATOM 1582 O O . LEU A 1 196 ? 6.933 4.072 3.391 1.00 87.12 196 LEU A O 1
ATOM 1586 N N . LYS A 1 197 ? 8.441 4.452 1.773 1.00 84.69 197 LYS A N 1
ATOM 1587 C CA . LYS A 1 197 ? 9.205 3.215 1.979 1.00 84.69 197 LYS A CA 1
ATOM 1588 C C . LYS A 1 197 ? 9.896 3.202 3.339 1.00 84.69 197 LYS A C 1
ATOM 1590 O O . LYS A 1 197 ? 9.780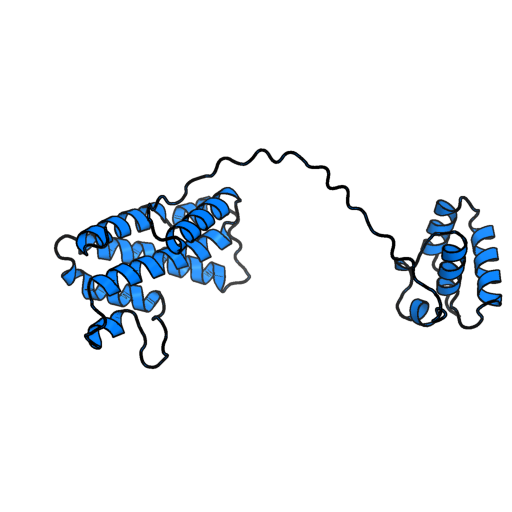 2.203 4.045 1.00 84.69 197 LYS A O 1
ATOM 1595 N N . ASP A 1 198 ? 10.603 4.270 3.692 1.00 82.44 198 ASP A N 1
ATOM 1596 C CA . ASP A 1 198 ? 11.368 4.346 4.937 1.00 82.44 198 ASP A CA 1
ATOM 1597 C C . ASP A 1 198 ? 10.423 4.339 6.150 1.00 82.44 198 ASP A C 1
ATOM 1599 O O . ASP A 1 198 ? 10.607 3.537 7.069 1.00 82.44 198 ASP A O 1
ATOM 1603 N N . ASP A 1 199 ? 9.331 5.107 6.105 1.00 77.12 199 ASP A N 1
ATOM 1604 C CA . ASP A 1 199 ? 8.339 5.109 7.178 1.00 77.12 199 ASP A CA 1
ATOM 1605 C C . ASP A 1 199 ? 7.584 3.783 7.269 1.00 77.12 199 ASP A C 1
ATOM 1607 O O . ASP A 1 199 ? 7.467 3.221 8.359 1.00 77.12 199 ASP A O 1
ATOM 1611 N N . ALA A 1 200 ? 7.101 3.232 6.149 1.00 69.06 200 ALA A N 1
ATOM 1612 C CA . ALA A 1 200 ? 6.395 1.954 6.163 1.00 69.06 200 ALA A CA 1
ATOM 1613 C C . ALA A 1 200 ? 7.304 0.812 6.631 1.00 69.06 200 ALA A C 1
ATOM 1615 O O . ALA A 1 200 ? 6.847 -0.031 7.399 1.00 69.06 200 ALA A O 1
ATOM 1616 N N . ASN A 1 201 ? 8.580 0.781 6.230 1.00 72.94 201 ASN A N 1
ATOM 1617 C CA . ASN A 1 201 ? 9.540 -0.202 6.738 1.00 72.94 201 ASN A CA 1
ATOM 1618 C C . ASN A 1 201 ? 9.713 -0.074 8.251 1.00 72.94 201 ASN A C 1
ATOM 1620 O O . ASN A 1 201 ? 9.610 -1.079 8.954 1.00 72.94 201 ASN A O 1
ATOM 1624 N N . ASN A 1 202 ? 9.906 1.146 8.756 1.00 68.62 202 ASN A N 1
ATOM 1625 C CA . ASN A 1 202 ? 10.025 1.392 10.189 1.00 68.62 202 ASN A CA 1
ATOM 1626 C C . ASN A 1 202 ? 8.763 0.943 10.942 1.00 68.62 202 ASN A C 1
ATOM 1628 O O . ASN A 1 202 ? 8.876 0.288 11.973 1.00 68.62 202 ASN A O 1
ATOM 1632 N N . LYS A 1 203 ? 7.562 1.223 10.415 1.00 69.94 203 LYS A N 1
ATOM 1633 C CA . LYS A 1 203 ? 6.287 0.837 11.051 1.00 69.94 203 LYS A CA 1
ATOM 1634 C C . LYS A 1 203 ? 5.967 -0.658 10.933 1.00 69.94 203 LYS A C 1
ATOM 1636 O O . LYS A 1 203 ? 5.205 -1.178 11.739 1.00 69.94 203 LYS A O 1
ATOM 1641 N N . THR A 1 204 ? 6.501 -1.341 9.920 1.00 59.31 204 THR A N 1
ATOM 1642 C CA . THR A 1 204 ? 6.212 -2.764 9.654 1.00 59.31 204 THR A CA 1
ATOM 1643 C C . THR A 1 204 ? 7.191 -3.691 10.372 1.00 59.31 204 THR A C 1
ATOM 1645 O O . THR A 1 204 ? 6.805 -4.777 10.796 1.00 59.31 204 THR A O 1
ATOM 1648 N N . HIS A 1 205 ? 8.454 -3.282 10.517 1.00 57.94 205 HIS A N 1
ATOM 1649 C CA . HIS A 1 205 ? 9.515 -4.133 11.066 1.00 57.94 205 HIS A CA 1
ATOM 1650 C C . HIS A 1 205 ? 9.926 -3.772 12.498 1.00 57.94 205 HIS A C 1
ATOM 1652 O O . HIS A 1 205 ? 10.589 -4.575 13.151 1.00 57.94 205 HIS A O 1
ATOM 1658 N N . SER A 1 206 ? 9.499 -2.619 13.020 1.00 60.75 206 SER A N 1
ATOM 1659 C CA . SER A 1 206 ? 9.637 -2.289 14.438 1.00 60.75 206 SER A CA 1
ATOM 1660 C C . SER A 1 206 ? 8.335 -2.585 15.175 1.00 60.75 206 SER A C 1
ATOM 1662 O O . SER A 1 206 ? 7.299 -1.995 14.879 1.00 60.75 206 SER A O 1
ATOM 1664 N N . TRP A 1 207 ? 8.390 -3.449 16.189 1.00 60.22 207 TRP A N 1
ATOM 1665 C CA . TRP A 1 207 ? 7.264 -3.675 17.109 1.00 60.22 207 TRP A CA 1
ATOM 1666 C C . TRP A 1 207 ? 6.924 -2.429 17.948 1.00 60.22 207 TRP A C 1
ATOM 1668 O O . TRP A 1 207 ? 5.902 -2.404 18.629 1.00 60.22 207 TRP A O 1
ATOM 1678 N N . TYR A 1 208 ? 7.775 -1.400 17.909 1.00 54.47 208 TYR A N 1
ATOM 1679 C CA . TYR A 1 208 ? 7.729 -0.259 18.818 1.00 54.47 208 TYR A CA 1
ATOM 1680 C C . TYR A 1 208 ? 7.001 0.971 18.262 1.00 54.47 208 TYR A C 1
ATOM 1682 O O . TYR A 1 208 ? 6.913 1.967 18.974 1.00 54.47 208 TYR A O 1
ATOM 1690 N N . HIS A 1 209 ? 6.474 0.942 17.027 1.00 67.38 209 HIS A N 1
ATOM 1691 C CA . HIS A 1 209 ? 5.749 2.096 16.475 1.00 67.38 209 HIS A CA 1
ATOM 1692 C C . HIS A 1 209 ? 4.348 1.743 15.980 1.00 67.38 209 HIS A C 1
ATOM 1694 O O . HIS A 1 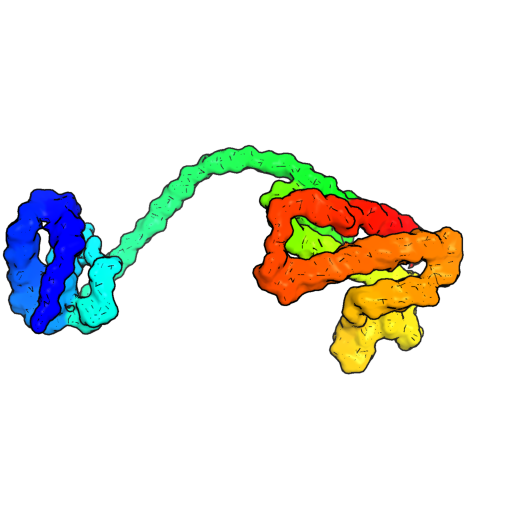209 ? 4.157 1.273 14.858 1.00 67.38 209 HIS A O 1
ATOM 1700 N N . LEU A 1 210 ? 3.351 2.073 16.797 1.00 72.56 210 LEU A N 1
ATOM 1701 C CA . LEU A 1 210 ? 1.960 2.163 16.367 1.00 72.56 210 LEU A CA 1
ATOM 1702 C C . LEU A 1 210 ? 1.689 3.562 15.818 1.00 72.56 210 LEU A C 1
ATOM 1704 O O . LEU A 1 210 ? 2.079 4.561 16.413 1.00 72.56 210 LEU A O 1
ATOM 1708 N N . VAL A 1 211 ? 1.017 3.639 14.669 1.00 77.69 211 VAL A N 1
ATOM 1709 C CA . VAL A 1 211 ? 0.605 4.927 14.106 1.00 77.69 211 VAL A CA 1
ATOM 1710 C C . VAL A 1 211 ? -0.691 5.352 14.786 1.00 77.69 211 VAL A C 1
ATOM 1712 O O . VAL A 1 211 ? -1.785 4.929 14.410 1.00 77.69 211 VAL A O 1
ATOM 1715 N N . GLU A 1 212 ? -0.580 6.183 15.810 1.00 75.62 212 GLU A N 1
ATOM 1716 C CA . GLU A 1 212 ? -1.735 6.602 16.609 1.00 75.62 212 GLU A CA 1
ATOM 1717 C C . GLU A 1 212 ? -2.455 7.807 15.988 1.00 75.62 212 GLU A C 1
ATOM 1719 O O . GLU A 1 212 ? -3.666 7.967 16.155 1.00 75.62 212 GLU A O 1
ATOM 1724 N N . ASN A 1 213 ? -1.748 8.624 15.196 1.00 80.69 213 ASN A N 1
ATOM 1725 C CA . ASN A 1 213 ? -2.278 9.873 14.658 1.00 80.69 213 ASN A CA 1
ATOM 1726 C C . ASN A 1 213 ? -2.525 9.825 13.140 1.00 80.69 213 ASN A C 1
ATOM 1728 O O . ASN A 1 213 ? -1.666 9.426 12.356 1.00 80.69 213 ASN A O 1
ATOM 1732 N N . LYS A 1 214 ? -3.680 10.342 12.699 1.00 83.69 214 LYS A N 1
ATOM 1733 C CA . LYS A 1 214 ? -3.986 10.542 11.271 1.00 83.69 214 LYS A CA 1
ATOM 1734 C C . LYS A 1 214 ? -3.015 11.494 10.571 1.00 83.69 214 LYS A C 1
ATOM 1736 O O . LYS A 1 214 ? -2.774 11.315 9.383 1.00 83.69 214 LYS A O 1
ATOM 1741 N N . LYS A 1 215 ? -2.421 12.451 11.290 1.00 85.38 215 LYS A N 1
ATOM 1742 C CA . LYS A 1 215 ? -1.409 13.360 10.725 1.00 85.38 215 LYS A CA 1
ATOM 1743 C C . LYS A 1 215 ? -0.191 12.613 10.178 1.00 85.38 215 LYS A C 1
ATOM 1745 O O . LYS A 1 215 ? 0.348 13.001 9.152 1.00 85.38 215 LYS A O 1
ATOM 1750 N N . GLU A 1 216 ? 0.214 11.513 10.816 1.00 84.56 216 GLU A N 1
ATOM 1751 C CA . GLU A 1 216 ? 1.307 10.678 10.299 1.00 84.56 216 GLU A CA 1
ATOM 1752 C C . GLU A 1 216 ? 0.938 10.060 8.943 1.00 84.56 216 GLU A C 1
ATOM 1754 O O . GLU A 1 216 ? 1.771 10.006 8.045 1.00 84.56 216 GLU A O 1
ATOM 1759 N N . VAL A 1 217 ? -0.325 9.655 8.758 1.00 87.19 217 VAL A N 1
ATOM 1760 C CA . VAL A 1 217 ? -0.826 9.166 7.463 1.00 87.19 217 VAL A CA 1
ATOM 1761 C C . VAL A 1 217 ? -0.838 10.283 6.417 1.00 87.19 217 VAL A C 1
ATOM 1763 O O . VAL A 1 217 ? -0.500 10.045 5.262 1.00 87.19 217 VAL A O 1
ATOM 1766 N N . GLU A 1 218 ? -1.222 11.501 6.795 1.00 85.81 218 GLU A N 1
ATOM 1767 C CA . GLU A 1 218 ? -1.252 12.654 5.884 1.00 85.81 218 GLU A CA 1
ATOM 1768 C C . GLU A 1 218 ? 0.154 13.027 5.386 1.00 85.81 218 GLU A C 1
ATOM 1770 O O . GLU A 1 218 ? 0.329 13.317 4.201 1.00 85.81 218 GLU A O 1
ATOM 1775 N N . ASN A 1 219 ? 1.171 12.899 6.244 1.00 87.06 219 ASN A N 1
ATOM 1776 C CA . ASN A 1 219 ? 2.575 13.147 5.900 1.00 87.06 219 ASN A CA 1
ATOM 1777 C C . ASN A 1 219 ? 3.134 12.185 4.837 1.00 87.06 219 ASN A C 1
ATOM 1779 O O . ASN A 1 219 ? 4.111 12.522 4.167 1.00 87.06 219 ASN A O 1
ATOM 1783 N N . LEU A 1 220 ? 2.498 11.027 4.615 1.00 86.50 220 LEU A N 1
ATOM 1784 C CA . LEU A 1 220 ? 2.867 10.121 3.521 1.00 86.50 220 LEU A CA 1
ATOM 1785 C C . LEU A 1 220 ? 2.615 10.721 2.136 1.00 86.50 220 LEU A C 1
ATOM 1787 O O . LEU A 1 220 ? 3.120 10.197 1.145 1.00 86.50 220 LEU A O 1
ATOM 1791 N N . ASN A 1 221 ? 1.801 11.778 2.038 1.00 90.38 221 ASN A N 1
ATOM 1792 C CA . ASN A 1 221 ? 1.472 12.440 0.778 1.00 90.38 221 ASN A CA 1
ATOM 1793 C C . ASN A 1 221 ? 0.943 11.473 -0.305 1.00 90.38 221 ASN A C 1
ATOM 1795 O O . ASN A 1 221 ? 1.148 11.695 -1.500 1.00 90.38 221 ASN A O 1
ATOM 1799 N N . LEU A 1 222 ? 0.222 10.413 0.095 1.00 93.31 222 LEU A N 1
ATOM 1800 C CA . LEU A 1 222 ? -0.272 9.367 -0.816 1.00 93.31 222 LEU A CA 1
ATOM 1801 C C . LEU A 1 222 ? -1.094 9.934 -1.977 1.00 93.31 222 LEU A C 1
ATOM 1803 O O . LEU A 1 222 ? -0.955 9.478 -3.108 1.00 93.31 222 LEU A O 1
ATOM 1807 N N . LYS A 1 223 ? -1.903 10.967 -1.725 1.00 94.31 223 LYS A N 1
ATOM 1808 C CA . LYS A 1 223 ? -2.658 11.653 -2.778 1.00 94.31 223 LYS A CA 1
ATOM 1809 C C . LYS A 1 223 ? -1.732 12.246 -3.845 1.00 94.31 223 LYS A C 1
ATOM 1811 O O . LYS A 1 223 ? -1.952 12.021 -5.028 1.00 94.31 223 LYS A O 1
ATOM 1816 N N . ALA A 1 224 ? -0.676 12.955 -3.440 1.00 95.00 224 ALA A N 1
ATOM 1817 C CA . ALA A 1 224 ? 0.280 13.552 -4.373 1.00 95.00 224 ALA A CA 1
ATOM 1818 C C . ALA A 1 224 ? 1.058 12.484 -5.156 1.00 95.00 224 ALA A C 1
ATOM 1820 O O . ALA A 1 224 ? 1.235 12.621 -6.363 1.00 95.00 224 ALA A O 1
ATOM 1821 N N . ILE A 1 225 ? 1.468 11.401 -4.486 1.00 96.62 225 ILE A N 1
ATOM 1822 C CA . ILE A 1 225 ? 2.115 10.249 -5.129 1.00 96.62 225 ILE A CA 1
ATOM 1823 C C . ILE A 1 225 ? 1.213 9.678 -6.229 1.00 96.62 225 ILE A C 1
ATOM 1825 O O . ILE A 1 225 ? 1.662 9.478 -7.356 1.00 96.62 225 ILE A O 1
ATOM 1829 N N . ILE A 1 226 ? -0.065 9.456 -5.923 1.00 96.94 226 ILE A N 1
ATOM 1830 C CA . ILE A 1 226 ? -1.018 8.850 -6.855 1.00 96.94 226 ILE A CA 1
ATOM 1831 C C . ILE A 1 226 ? -1.325 9.774 -8.036 1.00 96.94 226 ILE A C 1
ATOM 1833 O O . ILE A 1 226 ? -1.421 9.292 -9.161 1.00 96.94 226 ILE A O 1
ATOM 1837 N N . GLU A 1 227 ? -1.415 11.087 -7.828 1.00 96.38 227 GLU A N 1
ATOM 1838 C CA . GLU A 1 227 ? -1.577 12.037 -8.937 1.00 96.38 227 GLU A CA 1
ATOM 1839 C C . GLU A 1 227 ? -0.368 12.042 -9.882 1.00 96.38 227 GLU A C 1
ATOM 1841 O O . GLU A 1 227 ? -0.535 12.055 -11.103 1.00 96.38 227 GLU A O 1
ATOM 1846 N N . ILE A 1 228 ? 0.854 11.949 -9.346 1.00 97.31 228 ILE A N 1
ATOM 1847 C CA . ILE A 1 228 ? 2.056 11.826 -10.183 1.00 97.31 228 ILE A CA 1
ATOM 1848 C C . ILE A 1 228 ? 2.052 10.491 -10.940 1.00 97.31 228 ILE A C 1
ATOM 1850 O O . ILE A 1 228 ? 2.344 10.466 -12.133 1.00 97.31 228 ILE A O 1
ATOM 1854 N N . ILE A 1 229 ? 1.670 9.392 -10.284 1.00 97.38 229 ILE A N 1
ATOM 1855 C CA . ILE A 1 229 ? 1.529 8.081 -10.933 1.00 97.38 229 ILE A CA 1
ATOM 1856 C C . ILE A 1 229 ? 0.522 8.151 -12.082 1.00 97.38 229 ILE A C 1
ATOM 1858 O O . ILE A 1 229 ? 0.861 7.741 -13.185 1.00 97.38 229 ILE A O 1
ATOM 1862 N N . LYS A 1 230 ? -0.671 8.726 -11.877 1.00 96.38 230 LYS A N 1
ATOM 1863 C CA . LYS A 1 230 ? -1.670 8.906 -12.948 1.00 96.38 230 LYS A CA 1
ATOM 1864 C C . LYS A 1 230 ? -1.101 9.693 -14.127 1.00 96.38 230 LYS A C 1
ATOM 1866 O O . LYS A 1 230 ? -1.406 9.379 -15.275 1.00 96.38 230 LYS A O 1
ATOM 1871 N N . LYS A 1 231 ? -0.290 10.721 -13.855 1.00 95.62 231 LYS A N 1
ATOM 1872 C CA . LYS A 1 231 ? 0.376 11.513 -14.894 1.00 95.62 231 LYS A CA 1
ATOM 1873 C C . LYS A 1 231 ? 1.346 10.657 -15.714 1.00 95.62 231 LYS A C 1
ATOM 1875 O O . LYS A 1 231 ? 1.293 10.687 -16.938 1.00 95.62 231 LYS A O 1
ATOM 1880 N N . LEU A 1 232 ? 2.175 9.856 -15.048 1.00 96.50 232 LEU A N 1
ATOM 1881 C CA . LEU A 1 232 ? 3.123 8.956 -15.710 1.00 96.50 232 LEU A CA 1
ATOM 1882 C C . LEU A 1 232 ? 2.425 7.800 -16.441 1.00 96.50 232 LEU A C 1
ATOM 1884 O O . LEU A 1 232 ? 2.874 7.406 -17.509 1.00 96.50 232 LEU A O 1
ATOM 1888 N N . GLU A 1 233 ? 1.320 7.274 -15.909 1.00 95.94 233 GLU A N 1
ATOM 1889 C CA . GLU A 1 233 ? 0.501 6.249 -16.568 1.00 95.94 233 GLU A CA 1
ATOM 1890 C C . GLU A 1 233 ? -0.052 6.736 -17.914 1.00 95.94 233 GLU A C 1
ATOM 1892 O O . GLU A 1 233 ? -0.067 5.958 -18.870 1.00 95.94 233 GLU A O 1
ATOM 1897 N N . LYS A 1 234 ? -0.455 8.011 -18.006 1.00 94.00 234 LYS A N 1
ATOM 1898 C CA . LYS A 1 234 ? -0.867 8.639 -19.273 1.00 94.00 234 LYS A CA 1
AT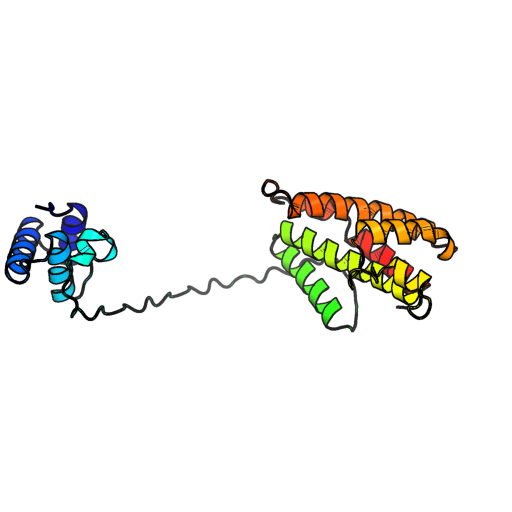OM 1899 C C . LYS A 1 234 ? 0.290 8.726 -20.263 1.00 94.00 234 LYS A C 1
ATOM 1901 O O . LYS A 1 234 ? 0.146 8.324 -21.411 1.00 94.00 234 LYS A O 1
ATOM 1906 N N . GLU A 1 235 ? 1.456 9.172 -19.799 1.00 93.12 235 GLU A N 1
ATOM 1907 C CA . GLU A 1 235 ? 2.668 9.276 -20.626 1.00 93.12 235 GLU A CA 1
ATOM 1908 C C . GLU A 1 235 ? 3.085 7.926 -21.236 1.00 93.12 235 GLU A C 1
ATOM 1910 O O . GLU A 1 235 ? 3.557 7.861 -22.368 1.00 93.12 235 GLU A O 1
ATOM 1915 N N . VAL A 1 236 ? 2.892 6.817 -20.513 1.00 93.75 236 VAL A N 1
ATOM 1916 C CA . VAL A 1 236 ? 3.232 5.472 -21.012 1.00 93.75 236 VAL A CA 1
ATOM 1917 C C . VAL A 1 236 ? 2.063 4.746 -21.698 1.00 93.75 236 VAL A C 1
ATOM 1919 O O . VAL A 1 236 ? 2.227 3.608 -22.143 1.00 93.75 236 VAL A O 1
ATOM 1922 N N . GLY A 1 237 ? 0.883 5.367 -21.792 1.00 91.38 237 GLY A N 1
ATOM 1923 C CA . GLY A 1 237 ? -0.301 4.800 -22.448 1.00 91.38 237 GLY A CA 1
ATOM 1924 C C . GLY A 1 237 ? -0.945 3.630 -21.691 1.00 91.38 237 GLY A C 1
ATOM 1925 O O . GLY A 1 237 ? -1.344 2.634 -22.303 1.00 91.38 237 GLY A O 1
ATOM 1926 N N . ILE A 1 238 ? -0.976 3.696 -20.357 1.00 89.62 238 ILE A N 1
ATOM 1927 C CA . ILE A 1 238 ? -1.834 2.846 -19.506 1.00 89.62 238 ILE A CA 1
ATOM 1928 C C . ILE A 1 238 ? -3.233 3.466 -19.377 1.00 89.62 238 ILE A C 1
ATOM 1930 O O . ILE A 1 238 ? -4.212 2.730 -19.258 1.00 89.62 238 ILE A O 1
ATOM 1934 N N . ARG A 1 239 ? -3.313 4.801 -19.387 1.00 81.62 239 ARG A N 1
ATOM 1935 C CA . ARG A 1 239 ? -4.533 5.603 -19.241 1.00 81.62 239 ARG A CA 1
ATOM 1936 C C . ARG A 1 239 ? -4.627 6.675 -20.309 1.00 81.62 239 ARG A C 1
ATOM 1938 O O . ARG A 1 239 ? -3.554 7.095 -20.788 1.00 81.62 239 ARG A O 1
#

Radius of gyration: 32.24 Å; chains: 1; bounding box: 48×57×81 Å

=== Feature glossary ===
The record interleaves many kinds of information about one protein. Here is each kind framed as the question it answers.

Q: What does the local fold look like, residue by residue?
A: A 3Di character summarizes, for each residue, the relative orientation of the Cα frame of its nearest spatial neighbor. Because it encodes fold topology rather than chemistry, 3Di alignments detect remote structural similarity that sequence alignment misses.

Q: Which residues are in helices, strands, or loops?
A: Secondary structure is the local, repeating backbone conformation. DSSP classifies it into eight states by reading the hydrogen-bond network: three helix types (H, G, I), two β types (E, B), two non-regular types (T, S), and unstructured coil (-).

Q: How big and how compact is the whole molecule?
A: Three whole-structure scalars: the radius of gyration (RMS distance of Cα from centroid, in Å), the count of Cα–Cα contacts (pairs closer than 8 Å and separated by more than four residues in sequence — i.e. tertiary, not local, contacts), and the bounding-box dimensions. Together they distinguish compact globular folds from extended fibres or disordered chains.

Q: How confident is the AlphaFold model at each residue?
A: For AlphaFold models, the B-factor field carries pLDDT — the model's own estimate of local accuracy on a 0–100 scale. Regions with pLDDT<50 should be treated as essentially unmodeled; they often correspond to intrinsically disordered segments.

Q: What family and function is it annotated with?
A: Functional annotations link the protein to curated databases. InterPro entries identify conserved domains and families by matching the sequence against member-database signatures (Pfam, PROSITE, CDD, …). Gene Ontology (GO) terms describe molecular function, biological process, and cellular component in a controlled vocabulary. CATH places the structure in a hierarchical fold classification (Class/Architecture/Topology/Homologous-superfamily). The organism is the source species.

Q: What known structures does this most resemble?
A: Nearest PDB neighbors are the top structural matches found by Foldseek when searching this structure against the entire Protein Data Bank. Each hit reports a TM-score (0 to 1; >0.5 almost always implies the same fold) and an E-value. These are *structural* homologs — they may share no detectable sequence similarity.

Q: Which residues are buried vs exposed?
A: Solvent-accessible surface area (SASA) is the area in Å² traced out by the centre of a 1.4 Å probe sphere (a water molecule) rolled over the protein's van der Waals surface (Shrake–Rupley / Lee–Richards construction). Buried residues have near-zero SASA; fully exposed residues can exceed 200 Å². The total SASA scales roughly with the number of surface residues.

Q: What are the backbone torsion angles?
A: φ (phi) and ψ (psi) are the two rotatable backbone dihedrals per residue: φ is the C(i-1)–N–Cα–C torsion, ψ is the N–Cα–C–N(i+1) torsion, both in degrees on (−180°, 180°]. α-helical residues cluster near (−60°, −45°); β-strand residues near (−120°, +130°). A Ramachandran plot is simply a scatter of (φ, ψ) for every residue.

Q: Are the domains correctly placed relative to each other?
A: Predicted aligned error is AlphaFold's pairwise confidence. Unlike pLDDT (per-residue), PAE is per-r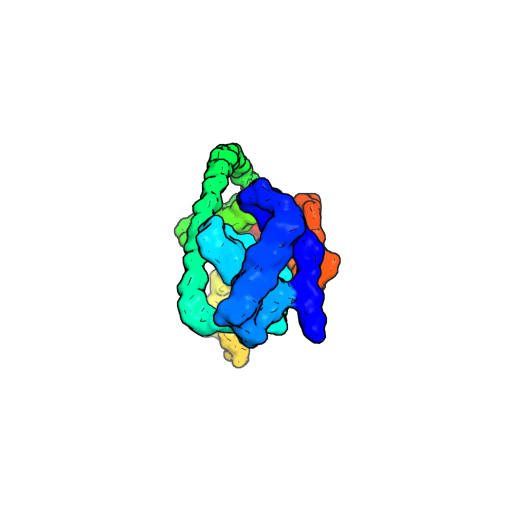esidue-pair and captures whether two parts of the structure are correctly placed relative to each other. Units are ångströms of expected positional error.

Q: What if only a Cα trace is available?
A: P-SEA three-state annotation labels each residue as helix, strand, or coil based purely on the geometry of the Cα trace. It serves as a fallback when the full backbone (and thus DSSP) is unavailable.

Q: What is the amino-acid chain?
A: This is the polypeptide sequence — one letter per residue, N-terminus first. Length ranges from a few dozen residues for small domains to over a thousand for large multi-domain proteins.

Q: What do the rendered images show?
A: The six renders are orthographic views along the three Cartesian axes in both directions. Representation (cartoon, sticks, or surface) and color scheme (sequence-rainbow or by-chain) vary across proteins so the training set covers all the common visualization conventions.

Q: What do the diagnostic plots show?
A: Plot images: a contact map (which residues are close in 3D, as an N×N binary image), a Ramachandran scatter (backbone torsion angles, revealing secondary-structure composition at a glance), and — for AlphaFold structures — a PAE heatmap (pairwise prediction confidence).

Q: How mobile is each atom in the crystal?
A: B-factor (Debye–Waller factor) reflects atomic displacement in the crystal lattice. It is an experimental observable (units Å²), not a prediction; low values mean the atom is pinned down, high values mean it moves or is heterogeneous across the crystal.

Q: Where is each backbone atom in 3D?
A: The mmCIF table is the protein's shape written out atom by atom. For each backbone N, Cα, C, and carbonyl O, it records an (x, y, z) coordinate triple in Å plus the residue type, chain letter, and residue number.